Protein AF-A0AAN9GNU6-F1 (afdb_monomer_lite)

Structure (mmCIF, N/CA/C/O backbone):
data_AF-A0AAN9GNU6-F1
#
_entry.id   AF-A0AAN9GNU6-F1
#
loop_
_atom_site.group_PDB
_atom_site.id
_atom_site.type_symbol
_atom_site.label_atom_id
_atom_site.label_alt_id
_atom_site.label_comp_id
_atom_site.label_asym_id
_atom_site.label_entity_id
_atom_site.label_seq_id
_atom_site.pdbx_PDB_ins_code
_atom_site.Cartn_x
_atom_site.Cartn_y
_atom_site.Cartn_z
_atom_site.occupancy
_atom_site.B_iso_or_equiv
_atom_site.auth_seq_id
_atom_site.auth_comp_id
_atom_site.auth_asym_id
_atom_site.auth_atom_id
_atom_site.pdbx_PDB_model_num
ATOM 1 N N . MET A 1 1 ? -32.312 -52.749 -6.916 1.00 40.59 1 MET A N 1
ATOM 2 C CA . MET A 1 1 ? -31.556 -51.631 -6.299 1.00 40.59 1 MET A CA 1
ATOM 3 C C . MET A 1 1 ? -32.508 -50.551 -5.763 1.00 40.59 1 MET A C 1
ATOM 5 O O . MET A 1 1 ? -32.433 -49.398 -6.153 1.00 40.59 1 MET A O 1
ATOM 9 N N . ARG A 1 2 ? -33.440 -50.926 -4.872 1.00 40.41 2 ARG A N 1
ATOM 10 C CA . ARG A 1 2 ? -34.472 -50.039 -4.286 1.00 40.41 2 ARG A CA 1
ATOM 11 C C . ARG A 1 2 ? -34.361 -49.950 -2.754 1.00 40.41 2 ARG A C 1
ATOM 13 O O . ARG A 1 2 ? -35.354 -49.786 -2.066 1.00 40.41 2 ARG A O 1
ATOM 20 N N . ALA A 1 3 ? -33.143 -50.070 -2.224 1.00 37.81 3 ALA A N 1
ATOM 21 C CA . ALA A 1 3 ? -32.869 -49.989 -0.784 1.00 37.81 3 ALA A CA 1
ATOM 22 C C . ALA A 1 3 ? -32.076 -48.729 -0.379 1.00 37.81 3 ALA A C 1
ATOM 24 O O . ALA A 1 3 ? -31.857 -48.500 0.802 1.00 37.81 3 ALA A O 1
ATOM 25 N N . GLN A 1 4 ? -31.670 -47.882 -1.334 1.00 38.78 4 GLN A N 1
ATOM 26 C CA . GLN A 1 4 ? -30.877 -46.677 -1.045 1.00 38.78 4 GLN A CA 1
ATOM 27 C C . GLN A 1 4 ? -31.707 -45.391 -0.890 1.00 38.78 4 GLN A C 1
ATOM 29 O O . GLN A 1 4 ? -31.186 -44.402 -0.388 1.00 38.78 4 GLN A O 1
ATOM 34 N N . LEU A 1 5 ? -32.999 -45.393 -1.244 1.00 38.09 5 LEU A N 1
ATOM 35 C CA . LEU A 1 5 ? -33.843 -44.195 -1.112 1.00 38.09 5 LEU A CA 1
ATOM 36 C C . LEU A 1 5 ? -34.423 -43.972 0.295 1.00 38.09 5 LEU A C 1
ATOM 38 O O . LEU A 1 5 ? -34.778 -42.845 0.613 1.00 38.09 5 LEU A O 1
ATOM 42 N N . LEU A 1 6 ? -34.472 -44.991 1.161 1.00 39.34 6 LEU A N 1
ATOM 43 C CA . LEU A 1 6 ? -35.022 -44.844 2.521 1.00 39.34 6 LEU A CA 1
ATOM 44 C C . LEU A 1 6 ? -34.012 -44.279 3.536 1.00 39.34 6 LEU A C 1
ATOM 46 O O . LEU A 1 6 ? -34.412 -43.729 4.558 1.00 39.34 6 LEU A O 1
ATOM 50 N N . VAL A 1 7 ? -32.707 -44.346 3.246 1.00 44.28 7 VAL A N 1
ATOM 51 C CA . VAL A 1 7 ? -31.658 -43.826 4.145 1.00 44.28 7 VAL A CA 1
ATOM 52 C C . VAL A 1 7 ? -31.460 -42.312 3.967 1.00 44.28 7 VAL A C 1
ATOM 54 O O . VAL A 1 7 ? -31.123 -41.613 4.921 1.00 44.28 7 VAL A O 1
ATOM 57 N N . ALA A 1 8 ? -31.762 -41.769 2.782 1.00 41.41 8 ALA A N 1
ATOM 58 C CA . ALA A 1 8 ? -31.688 -40.329 2.524 1.00 41.41 8 ALA A CA 1
ATOM 59 C C . ALA A 1 8 ? -32.787 -39.534 3.261 1.00 41.41 8 ALA A C 1
ATOM 61 O O . ALA A 1 8 ? -32.556 -38.400 3.677 1.00 41.41 8 ALA A O 1
ATOM 62 N N . SER A 1 9 ? -33.957 -40.143 3.489 1.00 45.19 9 SER A N 1
ATOM 63 C CA . SER A 1 9 ? -35.077 -39.512 4.202 1.00 45.19 9 SER A CA 1
ATOM 64 C C . SER A 1 9 ? -34.861 -39.428 5.718 1.00 45.19 9 SER A C 1
ATOM 66 O O . SER A 1 9 ? -35.337 -38.481 6.336 1.00 45.19 9 SER A O 1
ATOM 68 N N . LEU A 1 10 ? -34.098 -40.354 6.319 1.00 42.50 10 LEU A N 1
ATOM 69 C CA . LEU A 1 10 ? -33.731 -40.264 7.741 1.00 42.50 10 LEU A CA 1
ATOM 70 C C . LEU A 1 10 ? -32.568 -39.293 7.999 1.00 42.50 10 LEU A C 1
ATOM 72 O O . LEU A 1 10 ? -32.540 -38.645 9.043 1.00 42.50 10 LEU A O 1
ATOM 76 N N . LEU A 1 11 ? -31.638 -39.136 7.051 1.00 41.12 11 LEU A N 1
ATOM 77 C CA . LEU A 1 11 ? -30.521 -38.192 7.187 1.00 41.12 11 LEU A CA 1
ATOM 78 C C . LEU A 1 11 ? -30.960 -36.723 7.068 1.00 41.12 11 LEU A C 1
ATOM 80 O O . LEU A 1 11 ? -30.392 -35.872 7.749 1.00 41.12 11 LEU A O 1
ATOM 84 N N . LEU A 1 12 ? -32.025 -36.433 6.310 1.00 40.22 12 LEU A N 1
ATOM 85 C CA . LEU A 1 12 ? -32.646 -35.101 6.273 1.00 40.22 12 LEU A CA 1
ATOM 86 C C . LEU A 1 12 ? -33.330 -34.716 7.601 1.00 40.22 12 LEU A C 1
ATOM 88 O O . LEU A 1 12 ? -33.389 -33.530 7.933 1.00 40.22 12 LEU A O 1
ATOM 92 N N . CYS A 1 13 ? -33.767 -35.693 8.406 1.00 37.50 13 CYS A N 1
ATOM 93 C CA . CYS A 1 13 ? -34.344 -35.447 9.733 1.00 37.50 13 CYS A CA 1
ATOM 94 C C . CYS A 1 13 ? -33.299 -35.198 10.835 1.00 37.50 13 CYS A C 1
ATOM 96 O O . CYS A 1 13 ? -33.629 -34.562 11.834 1.00 37.50 13 CYS A O 1
ATOM 98 N N . VAL A 1 14 ? -32.039 -35.619 10.669 1.00 39.41 14 VAL A N 1
ATOM 99 C CA . VAL A 1 14 ? -30.978 -35.353 11.667 1.00 39.41 14 VAL A CA 1
ATOM 100 C C . VAL A 1 14 ? -30.330 -33.978 11.455 1.00 39.41 14 VAL A C 1
ATOM 102 O O . VAL A 1 14 ? -29.926 -33.324 12.418 1.00 39.41 14 VAL A O 1
ATOM 105 N N . SER A 1 15 ? -30.338 -33.451 10.227 1.00 41.88 15 SER A N 1
ATOM 106 C CA . SER A 1 15 ? -29.955 -32.057 9.943 1.00 41.88 15 SER A CA 1
ATOM 107 C C . SER A 1 15 ? -30.899 -31.008 10.554 1.00 41.88 15 SER A C 1
ATOM 109 O O . SER A 1 15 ? -30.507 -29.852 10.697 1.00 41.88 15 SER A O 1
ATOM 111 N N . LEU A 1 16 ? -32.101 -31.404 10.989 1.00 36.75 16 LEU A N 1
ATOM 112 C CA . LEU A 1 16 ? -33.025 -30.559 11.759 1.00 36.75 16 LEU A CA 1
ATOM 113 C C . LEU A 1 16 ? -32.695 -30.493 13.265 1.00 36.75 16 LEU A C 1
ATOM 115 O O . LEU A 1 16 ? -33.285 -29.675 13.967 1.00 36.75 16 LEU A O 1
ATOM 119 N N . LEU A 1 17 ? -31.738 -31.291 13.763 1.00 41.09 17 LEU A N 1
ATOM 120 C CA . LEU A 1 17 ? -31.410 -31.376 15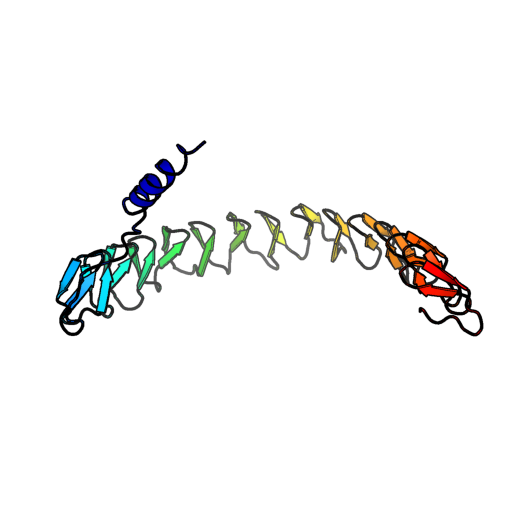.196 1.00 41.09 17 LEU A CA 1
ATOM 121 C C . LEU A 1 17 ? -30.003 -30.893 15.583 1.00 41.09 17 LEU A C 1
ATOM 123 O O . LEU A 1 17 ? -29.741 -30.744 16.772 1.00 41.09 17 LEU A O 1
ATOM 127 N N . LEU A 1 18 ? -29.108 -30.582 14.637 1.00 39.16 18 LEU A N 1
ATOM 128 C CA . LEU A 1 18 ? -27.753 -30.087 14.965 1.00 39.16 18 LEU A CA 1
ATOM 129 C C . LEU A 1 18 ? -27.314 -28.842 14.173 1.00 39.16 18 LEU A C 1
ATOM 131 O O . LEU A 1 18 ? -26.150 -28.455 14.216 1.00 39.16 18 LEU A O 1
ATOM 135 N N . GLY A 1 19 ? -28.248 -28.183 13.483 1.00 35.94 19 GLY A N 1
ATOM 136 C CA . GLY A 1 19 ? -27.978 -27.029 12.619 1.00 35.94 19 GLY A CA 1
ATOM 137 C C . GLY A 1 19 ? -28.609 -25.705 13.053 1.00 35.94 19 GLY A C 1
ATOM 138 O O . GLY A 1 19 ? -28.649 -24.780 12.248 1.00 35.94 19 GLY A O 1
ATOM 139 N N . GLN A 1 20 ? -29.118 -25.576 14.283 1.00 38.62 20 GLN A N 1
ATOM 140 C CA . GLN A 1 20 ? -29.556 -24.270 14.779 1.00 38.62 20 GLN A CA 1
ATOM 141 C C . GLN A 1 20 ? -28.356 -23.533 15.365 1.00 38.62 20 GLN A C 1
ATOM 143 O O . GLN A 1 20 ? -27.975 -23.732 16.516 1.00 38.62 20 GLN A O 1
ATOM 148 N N . THR A 1 21 ? -27.769 -22.640 14.572 1.00 38.94 21 THR A N 1
ATOM 149 C CA . THR A 1 21 ? -27.082 -21.476 15.127 1.00 38.94 21 THR A CA 1
ATOM 150 C C . THR A 1 21 ? -28.042 -20.837 16.131 1.00 38.94 21 THR A C 1
ATOM 152 O O . THR A 1 21 ? -29.079 -20.312 15.731 1.00 38.94 21 THR A O 1
ATOM 155 N N . SER A 1 22 ? -27.746 -20.934 17.427 1.00 42.47 22 SER A N 1
ATOM 156 C CA . SER A 1 22 ? -28.559 -20.446 18.549 1.00 42.47 22 SER A CA 1
ATOM 157 C C . SER A 1 22 ? -28.557 -18.911 18.638 1.00 42.47 22 SER A C 1
ATOM 159 O O . SER A 1 22 ? -28.276 -18.301 19.669 1.00 42.47 22 SER A O 1
ATOM 161 N N . GLY A 1 23 ? -28.874 -18.260 17.520 1.00 49.28 23 GLY A N 1
ATOM 162 C CA . GLY A 1 23 ? -29.152 -16.840 17.419 1.00 49.28 23 GLY A CA 1
ATOM 163 C C . GLY A 1 23 ? -30.571 -16.558 17.897 1.00 49.28 23 GLY A C 1
ATOM 164 O O . GLY A 1 23 ? -31.513 -16.686 17.130 1.00 49.28 23 GLY A O 1
ATOM 165 N N . GLN A 1 24 ? -30.677 -16.191 19.178 1.00 63.62 24 GLN A N 1
ATOM 166 C CA . GLN A 1 24 ? -31.780 -15.480 19.843 1.00 63.62 24 GLN A CA 1
ATOM 167 C C . GLN A 1 24 ? -33.214 -15.842 19.429 1.00 63.62 24 GLN A C 1
ATOM 169 O O . GLN A 1 24 ? -33.725 -15.279 18.467 1.00 63.62 24 GLN A O 1
ATOM 174 N N . GLN A 1 25 ? -33.950 -16.577 20.268 1.00 67.69 25 GLN A N 1
ATOM 175 C CA . GLN A 1 25 ? -35.413 -16.477 20.235 1.00 67.69 25 GLN A CA 1
ATOM 176 C C . GLN A 1 25 ? -35.996 -16.402 21.645 1.00 67.69 25 GLN A C 1
ATOM 178 O O . GLN A 1 25 ? -36.383 -17.397 22.246 1.00 67.69 25 GLN A O 1
ATOM 183 N N . CYS A 1 26 ? -36.102 -15.180 22.169 1.00 79.25 26 CYS A N 1
ATOM 184 C CA . CYS A 1 26 ? -37.303 -14.879 22.941 1.00 79.25 26 CYS A CA 1
ATOM 185 C C . CYS A 1 26 ? -38.439 -14.834 21.910 1.00 79.25 26 CYS A C 1
ATOM 187 O O . CYS A 1 26 ? -38.238 -14.228 20.859 1.00 79.25 26 CYS A O 1
ATOM 189 N N . GLY A 1 27 ? -39.564 -15.509 22.165 1.00 86.50 27 GLY A N 1
ATOM 190 C CA . GLY A 1 27 ? -40.714 -15.547 21.251 1.00 86.50 27 GLY A CA 1
ATOM 191 C C . GLY A 1 27 ? -41.363 -14.172 21.031 1.00 86.50 27 GLY A C 1
ATOM 192 O O . GLY A 1 27 ? -40.705 -13.139 21.085 1.00 86.50 27 GLY A O 1
ATOM 193 N N . ALA A 1 28 ? -42.674 -14.112 20.804 1.00 90.81 28 ALA A N 1
ATOM 194 C CA . ALA A 1 28 ? -43.357 -12.820 20.724 1.00 90.81 28 ALA A CA 1
ATOM 195 C C . ALA A 1 28 ? -43.254 -12.060 22.065 1.00 90.81 28 ALA A C 1
ATOM 197 O O . ALA A 1 28 ? -43.585 -12.604 23.118 1.00 90.81 28 ALA A O 1
ATOM 198 N N . TYR A 1 29 ? -42.793 -10.805 22.035 1.00 92.50 29 TYR A N 1
ATOM 199 C CA . TYR A 1 29 ? -42.705 -9.940 23.215 1.00 92.50 29 TYR A CA 1
ATOM 200 C C . TYR A 1 29 ? -42.981 -8.474 22.867 1.00 92.50 29 TYR A C 1
ATOM 202 O O . TYR A 1 29 ? -42.871 -8.050 21.716 1.00 92.50 29 TYR A O 1
ATOM 210 N N . ASN A 1 30 ? -43.330 -7.673 23.873 1.00 92.12 30 ASN A N 1
ATOM 211 C CA . ASN A 1 30 ? -43.645 -6.262 23.683 1.00 92.12 30 ASN A CA 1
ATOM 212 C C . ASN A 1 30 ? -42.356 -5.430 23.602 1.00 92.12 30 ASN A C 1
ATOM 214 O O . ASN A 1 30 ? -41.751 -5.106 24.619 1.00 92.12 30 ASN A O 1
ATOM 218 N N . THR A 1 31 ? -41.948 -5.015 22.402 1.00 90.12 31 THR A N 1
ATOM 219 C CA . THR A 1 31 ? -40.711 -4.239 22.180 1.00 90.12 31 THR A CA 1
ATOM 220 C C . THR A 1 31 ? -40.714 -2.843 22.815 1.00 90.12 31 THR A C 1
ATOM 222 O O . THR A 1 31 ? -39.660 -2.200 22.879 1.00 90.12 31 THR A O 1
ATOM 225 N N . ARG A 1 32 ? -41.863 -2.349 23.303 1.00 89.94 32 ARG A N 1
ATOM 226 C CA . ARG A 1 32 ? -41.971 -1.085 24.049 1.00 89.94 32 ARG A CA 1
ATOM 227 C C . ARG A 1 32 ? -41.569 -1.246 25.513 1.00 89.94 32 ARG A C 1
ATOM 229 O O . ARG A 1 32 ? -40.983 -0.320 26.063 1.00 89.94 32 ARG A O 1
ATOM 236 N N . SER A 1 33 ? -41.845 -2.397 26.125 1.00 93.25 33 SER A N 1
ATOM 237 C CA . SER A 1 33 ? -41.587 -2.659 27.550 1.00 93.25 33 SER A CA 1
ATOM 238 C C . SER A 1 33 ? -40.567 -3.766 27.812 1.00 93.25 33 SER A C 1
ATOM 240 O O . SER A 1 33 ? -40.123 -3.912 28.947 1.00 93.25 33 SER A O 1
ATOM 242 N N . GLN A 1 34 ? -40.162 -4.523 26.792 1.00 94.56 34 GLN A N 1
ATOM 243 C CA . GLN A 1 34 ? -39.282 -5.685 26.908 1.00 94.56 34 GLN A CA 1
ATOM 244 C C . GLN A 1 34 ? -38.184 -5.684 25.833 1.00 94.56 34 GLN A C 1
ATOM 246 O O . GLN A 1 34 ? -38.324 -5.098 24.756 1.00 94.56 34 GLN A O 1
ATOM 251 N N . ILE A 1 35 ? -37.069 -6.341 26.144 1.00 94.06 35 ILE A N 1
ATOM 252 C CA . ILE A 1 35 ? -35.917 -6.528 25.258 1.00 94.06 35 ILE A CA 1
ATOM 253 C C . ILE A 1 35 ? -35.388 -7.957 25.413 1.00 94.06 35 ILE A C 1
ATOM 255 O O . ILE A 1 35 ? -35.287 -8.468 26.525 1.00 94.06 35 ILE A O 1
ATOM 259 N N . CYS A 1 36 ? -35.066 -8.620 24.303 1.00 93.69 36 CYS A N 1
ATOM 260 C CA . CYS A 1 36 ? -34.501 -9.965 24.319 1.00 93.69 36 CYS A CA 1
ATOM 261 C C . CYS A 1 36 ? -32.975 -9.924 24.227 1.00 93.69 36 CYS A C 1
ATOM 263 O O . CYS A 1 36 ? -32.427 -9.463 23.227 1.00 93.69 36 CYS A O 1
ATOM 265 N N . CYS A 1 37 ? -32.285 -10.476 25.223 1.00 93.62 37 CYS A N 1
ATOM 266 C CA . CYS A 1 37 ? -30.827 -10.549 25.259 1.00 93.62 37 CYS A CA 1
ATOM 267 C C . CYS A 1 37 ? -30.388 -12.013 25.357 1.00 93.62 37 CYS A C 1
ATOM 269 O O . CYS A 1 37 ? -30.671 -12.670 26.356 1.00 93.62 37 CYS A O 1
ATOM 271 N N . ALA A 1 38 ? -29.727 -12.535 24.316 1.00 91.62 38 ALA A N 1
ATOM 272 C CA . ALA A 1 38 ? -29.241 -13.923 24.248 1.00 91.62 38 ALA A CA 1
ATOM 273 C C . ALA A 1 38 ? -30.270 -14.977 24.732 1.00 91.62 38 ALA A C 1
ATOM 275 O O . ALA A 1 38 ? -29.960 -15.825 25.563 1.00 91.62 38 ALA A O 1
ATOM 276 N N . GLY A 1 39 ? -31.516 -14.883 24.247 1.00 90.56 39 GLY A N 1
ATOM 277 C CA . GLY A 1 39 ? -32.600 -15.819 24.586 1.00 90.56 39 GLY A CA 1
ATOM 278 C C . GLY A 1 39 ? -33.293 -15.564 25.930 1.00 90.56 39 GLY A C 1
ATOM 279 O O . GLY A 1 39 ? -34.223 -16.284 26.277 1.00 90.56 39 GLY A O 1
ATOM 280 N N . ARG A 1 40 ? -32.893 -14.529 26.678 1.00 92.38 40 ARG A N 1
ATOM 281 C CA . ARG A 1 40 ? -33.542 -14.126 27.929 1.00 92.38 40 ARG A CA 1
ATOM 282 C C . ARG A 1 40 ? -34.311 -12.823 27.749 1.00 92.38 40 ARG A C 1
ATOM 284 O O . ARG A 1 40 ? -33.734 -11.802 27.368 1.00 92.38 40 ARG A O 1
ATOM 291 N N . LEU A 1 41 ? -35.606 -12.858 28.050 1.00 93.75 41 LEU A N 1
ATOM 292 C CA . LEU A 1 41 ? -36.456 -11.673 28.029 1.00 93.75 41 LEU A CA 1
ATOM 293 C C . LEU A 1 41 ? -36.177 -10.811 29.268 1.00 93.75 41 LEU A C 1
ATOM 295 O O . LEU A 1 41 ? -36.197 -11.309 30.392 1.00 93.75 41 LEU A O 1
ATOM 299 N N . GLN A 1 42 ? -35.901 -9.528 29.054 1.00 93.44 42 GLN A N 1
ATOM 300 C CA . GLN A 1 42 ? -35.617 -8.533 30.088 1.00 93.44 42 GLN A CA 1
ATOM 301 C C . GLN A 1 42 ? -36.654 -7.409 30.035 1.00 93.44 42 GLN A C 1
ATOM 303 O O . GLN A 1 42 ? -37.204 -7.107 28.972 1.00 93.44 42 GLN A O 1
ATOM 308 N N . SER A 1 43 ? -36.892 -6.756 31.174 1.00 91.69 43 SER A N 1
ATOM 309 C CA . SER A 1 43 ? -37.639 -5.496 31.199 1.00 91.69 43 SER A CA 1
ATOM 310 C C . SER A 1 43 ? -36.814 -4.420 30.496 1.00 91.69 43 SER A C 1
ATOM 312 O O . SER A 1 43 ? -35.656 -4.203 30.841 1.00 91.69 43 SER A O 1
ATOM 314 N N . LYS A 1 44 ? -37.394 -3.763 29.489 1.00 89.94 44 LYS A N 1
ATOM 315 C CA . LYS A 1 44 ? -36.700 -2.751 28.691 1.00 89.94 44 LYS A CA 1
ATOM 316 C C . LYS A 1 44 ? -36.436 -1.505 29.512 1.00 89.94 44 LYS A C 1
ATOM 318 O O . LYS A 1 44 ? -35.326 -1.004 29.478 1.00 89.94 44 LYS A O 1
ATOM 323 N N . GLY A 1 45 ? -37.434 -0.988 30.233 1.00 90.00 45 GLY A N 1
ATOM 324 C CA . GLY A 1 45 ? -37.330 0.302 30.920 1.00 90.00 45 GLY A CA 1
ATOM 325 C C . GLY A 1 45 ? -36.685 1.360 30.016 1.00 90.00 45 GLY A C 1
ATOM 326 O O . GLY A 1 45 ? -37.254 1.766 29.007 1.00 90.00 45 GLY A O 1
ATOM 327 N N . SER A 1 46 ? -35.462 1.755 30.356 1.00 91.62 46 SER A N 1
ATOM 328 C CA . SER A 1 46 ? -34.639 2.670 29.563 1.00 91.62 46 SER A CA 1
ATOM 329 C C . SER A 1 46 ? -33.443 2.044 28.845 1.00 91.62 46 SER A C 1
ATOM 331 O O . SER A 1 46 ? -32.633 2.756 28.245 1.00 91.62 46 SER A O 1
ATOM 333 N N . ASP A 1 47 ? -33.276 0.741 29.006 1.00 94.75 47 ASP A N 1
ATOM 334 C CA . ASP A 1 47 ? -32.255 -0.036 28.340 1.00 94.75 47 ASP A CA 1
ATOM 335 C C . ASP A 1 47 ? -32.556 -0.128 26.848 1.00 94.75 47 ASP A C 1
ATOM 337 O O . ASP A 1 47 ? -33.701 -0.167 26.389 1.00 94.75 47 ASP A O 1
ATOM 341 N N . ASN A 1 48 ? -31.484 -0.137 26.072 1.00 92.81 48 ASN A N 1
ATOM 342 C CA . ASN A 1 48 ? -31.543 -0.059 24.620 1.00 92.81 48 ASN A CA 1
ATOM 343 C C . ASN A 1 48 ? -30.474 -0.924 23.937 1.00 92.81 48 ASN A C 1
ATOM 345 O O . ASN A 1 48 ? -30.356 -0.882 22.717 1.00 92.81 48 ASN A O 1
ATOM 349 N N . ALA A 1 49 ? -29.710 -1.708 24.701 1.00 94.31 49 ALA A N 1
ATOM 350 C CA . ALA A 1 49 ? -28.739 -2.664 24.188 1.00 94.31 49 ALA A CA 1
ATOM 351 C C . ALA A 1 49 ? -28.621 -3.889 25.104 1.00 94.31 49 ALA A C 1
ATOM 353 O O . ALA A 1 49 ? -29.094 -3.885 26.240 1.00 94.31 49 ALA A O 1
ATOM 354 N N . CYS A 1 50 ? -27.957 -4.929 24.600 1.00 94.75 50 CYS A N 1
ATOM 355 C CA . CYS A 1 50 ? -27.701 -6.176 25.311 1.00 94.75 50 CYS A CA 1
ATOM 356 C C . CYS A 1 50 ? -26.200 -6.446 25.436 1.00 94.75 50 CYS A C 1
ATOM 358 O O . CYS A 1 50 ? -25.426 -6.168 24.522 1.00 94.75 50 CYS A O 1
ATOM 360 N N . CYS A 1 51 ? -25.800 -7.039 26.556 1.00 95.00 51 CYS A N 1
ATOM 361 C CA . CYS A 1 51 ? -24.471 -7.584 26.787 1.00 95.00 51 CYS A CA 1
ATOM 362 C C . CYS A 1 51 ? -24.615 -9.013 27.314 1.00 95.00 51 CYS A C 1
ATOM 364 O O . CYS A 1 51 ? -24.951 -9.225 28.481 1.00 95.00 51 CYS A O 1
ATOM 366 N N . GLY A 1 52 ? -24.452 -9.999 26.429 1.00 92.56 52 GLY A N 1
ATOM 367 C CA . GLY A 1 52 ? -24.855 -11.374 26.730 1.00 92.56 52 GLY A CA 1
ATOM 368 C C . GLY A 1 52 ? -26.357 -11.442 27.024 1.00 92.56 52 GLY A C 1
ATOM 369 O O . GLY A 1 52 ? -27.166 -10.987 26.217 1.00 92.56 52 GLY A O 1
ATOM 370 N N . THR A 1 53 ? -26.731 -11.969 28.191 1.00 92.88 53 THR A N 1
ATOM 371 C CA . THR A 1 53 ? -28.135 -12.116 28.620 1.00 92.88 53 THR A CA 1
ATOM 372 C C . THR A 1 53 ? -28.707 -10.893 29.344 1.00 92.88 53 THR A C 1
ATOM 374 O O . THR A 1 53 ? -29.851 -10.940 29.797 1.00 92.88 53 THR A O 1
ATOM 377 N N . GLN A 1 54 ? -27.918 -9.831 29.536 1.00 93.25 54 GLN A N 1
ATOM 378 C CA . GLN A 1 54 ? -28.307 -8.652 30.318 1.00 93.25 54 GLN A CA 1
ATOM 379 C C . GLN A 1 54 ? -28.606 -7.463 29.406 1.00 93.25 54 GLN A C 1
ATOM 381 O O . GLN A 1 54 ? -27.814 -7.162 28.510 1.00 93.25 54 GLN A O 1
ATOM 386 N N . SER A 1 55 ? -29.717 -6.770 29.652 1.00 95.12 55 SER A N 1
ATOM 387 C CA . SER A 1 55 ? -29.998 -5.475 29.033 1.00 95.12 55 SER A CA 1
ATOM 388 C C . SER A 1 55 ? -29.221 -4.362 29.738 1.00 95.12 55 SER A C 1
ATOM 390 O O . SER A 1 55 ? -28.834 -4.492 30.902 1.00 95.12 55 SER A O 1
ATOM 392 N N . TYR A 1 56 ? -28.924 -3.285 29.013 1.00 94.44 56 TYR A N 1
ATOM 393 C CA . TYR A 1 56 ? -28.331 -2.086 29.589 1.00 94.44 56 TYR A CA 1
ATOM 394 C C . TYR A 1 56 ? -28.637 -0.832 28.765 1.00 94.44 56 TYR A C 1
ATOM 396 O O . TYR A 1 56 ? -28.917 -0.880 27.564 1.00 94.44 56 TYR A O 1
ATOM 404 N N . ARG A 1 57 ? -28.519 0.322 29.421 1.00 94.75 57 ARG A N 1
ATOM 405 C CA . ARG A 1 57 ? -28.606 1.651 28.815 1.00 94.75 57 ARG A CA 1
ATOM 406 C C . ARG A 1 57 ? -27.239 2.106 28.286 1.00 94.75 57 ARG A C 1
ATOM 408 O O . ARG A 1 57 ? -26.295 2.321 29.050 1.00 94.75 57 ARG A O 1
ATOM 415 N N . THR A 1 58 ? -27.131 2.326 26.978 1.00 92.06 58 THR A N 1
ATOM 416 C CA . THR A 1 58 ? -25.879 2.715 26.294 1.00 92.06 58 THR A CA 1
ATOM 417 C C . THR A 1 58 ? -25.362 4.108 26.647 1.00 92.06 58 THR A C 1
ATOM 419 O O . THR A 1 58 ? -24.223 4.436 26.304 1.00 92.06 58 THR A O 1
ATOM 422 N N . SER A 1 59 ? -26.151 4.946 27.325 1.00 91.62 59 SER A N 1
ATOM 423 C CA . SER A 1 59 ? -25.675 6.239 27.829 1.00 91.62 59 SER A CA 1
ATOM 424 C C . SER A 1 59 ? -24.849 6.123 29.114 1.00 91.62 59 SER A C 1
ATOM 426 O O . SER A 1 59 ? -24.050 7.015 29.368 1.00 91.62 59 SER A O 1
ATOM 428 N N . SER A 1 60 ? -24.963 5.028 29.879 1.00 91.94 60 SER A N 1
ATOM 429 C CA . SER A 1 60 ? -24.248 4.841 31.155 1.00 91.94 60 SER A CA 1
ATOM 430 C C . SER A 1 60 ? -23.328 3.621 31.198 1.00 91.94 60 SER A C 1
ATOM 432 O O . SER A 1 60 ? -22.467 3.533 32.077 1.00 91.94 60 SER A O 1
ATOM 434 N N . ARG A 1 61 ? -23.472 2.672 30.266 1.00 94.44 61 ARG A N 1
ATOM 435 C CA . ARG A 1 61 ? -22.649 1.454 30.205 1.00 94.44 61 ARG A CA 1
ATOM 436 C C . ARG A 1 61 ? -22.195 1.120 28.785 1.00 94.44 61 ARG A C 1
ATOM 438 O O . ARG A 1 61 ? -22.726 1.635 27.804 1.00 94.44 61 ARG A O 1
ATOM 445 N N . ILE A 1 62 ? -21.191 0.255 28.696 1.00 94.81 62 ILE A N 1
ATOM 446 C CA . ILE A 1 62 ? -20.652 -0.325 27.461 1.00 94.81 62 ILE A CA 1
ATOM 447 C C . ILE A 1 62 ? -20.435 -1.829 27.666 1.00 94.81 62 ILE A C 1
ATOM 449 O O . ILE A 1 62 ? -20.096 -2.259 28.766 1.00 94.81 62 ILE A O 1
ATOM 453 N N . CYS A 1 63 ? -20.637 -2.635 26.625 1.00 94.94 63 CYS A N 1
ATOM 454 C CA . CYS A 1 63 ? -20.346 -4.066 26.652 1.00 94.94 63 CYS A CA 1
ATOM 455 C C . CYS A 1 63 ? -18.985 -4.344 26.008 1.00 94.94 63 CYS A C 1
ATOM 457 O O . CYS A 1 63 ? -18.806 -4.093 24.818 1.00 94.94 63 CYS A O 1
ATOM 459 N N . CYS A 1 64 ? -18.040 -4.888 26.772 1.00 94.75 64 CYS A N 1
ATOM 460 C CA . CYS A 1 64 ? -16.720 -5.274 26.279 1.00 94.75 64 CYS A CA 1
ATOM 461 C C . CYS A 1 64 ? -16.592 -6.796 26.323 1.00 94.75 64 CYS A C 1
ATOM 463 O O . CYS A 1 64 ? -16.565 -7.371 27.410 1.00 94.75 64 CYS A O 1
ATOM 465 N N . ALA A 1 65 ? -16.560 -7.446 25.154 1.00 93.31 65 ALA A N 1
ATOM 466 C CA . ALA A 1 65 ? -16.460 -8.905 25.011 1.00 93.31 65 ALA A CA 1
ATOM 467 C C . ALA A 1 65 ? -17.383 -9.681 25.981 1.00 93.31 65 ALA A C 1
ATOM 469 O O . ALA A 1 65 ? -16.944 -10.561 26.716 1.00 93.31 65 ALA A O 1
ATOM 470 N N . GLY A 1 66 ? -18.664 -9.294 26.028 1.00 92.19 66 GLY A N 1
ATOM 471 C CA . GLY A 1 66 ? -19.680 -9.929 26.877 1.00 92.19 66 GLY A CA 1
ATOM 472 C C . GLY A 1 66 ? -19.713 -9.463 28.338 1.00 92.19 66 GLY A C 1
ATOM 473 O O . GLY A 1 66 ? -20.558 -9.934 29.095 1.00 92.19 66 GLY A O 1
ATOM 474 N N . ARG A 1 67 ? -18.851 -8.521 28.750 1.00 93.69 67 ARG A N 1
ATOM 475 C CA . ARG A 1 67 ? -18.823 -7.971 30.115 1.00 93.69 67 ARG A CA 1
ATOM 476 C C . ARG A 1 67 ? -19.276 -6.513 30.147 1.00 93.69 67 ARG A C 1
ATOM 478 O O . ARG A 1 67 ? -18.676 -5.658 29.496 1.00 93.69 67 ARG A O 1
ATOM 485 N N . LEU A 1 68 ? -20.289 -6.203 30.957 1.00 94.50 68 LEU A N 1
ATOM 486 C CA . LEU A 1 68 ? -20.750 -4.826 31.163 1.00 94.50 68 LEU A CA 1
ATOM 487 C C . LEU A 1 68 ? -19.727 -4.001 31.941 1.00 94.50 68 LEU A C 1
ATOM 489 O O . LEU A 1 68 ? -19.264 -4.414 33.002 1.00 94.50 68 LEU A O 1
ATOM 493 N N . GLN A 1 69 ? -19.417 -2.817 31.426 1.00 94.12 69 GLN A N 1
ATOM 494 C CA . GLN A 1 69 ? -18.541 -1.827 32.043 1.00 94.12 69 GLN A CA 1
ATOM 495 C C . GLN A 1 69 ? -19.247 -0.470 32.153 1.00 94.12 69 GLN A C 1
ATOM 497 O O . GLN A 1 69 ? -20.199 -0.186 31.422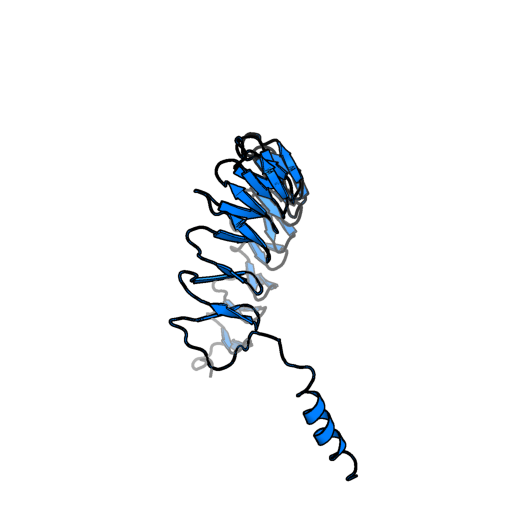 1.00 94.12 69 GLN A O 1
ATOM 502 N N . ILE A 1 70 ? -18.773 0.380 33.063 1.00 90.75 70 ILE A N 1
ATOM 503 C CA . ILE A 1 70 ? -19.297 1.739 33.249 1.00 90.75 70 ILE A CA 1
ATOM 504 C C . ILE A 1 70 ? -18.787 2.639 32.118 1.00 90.75 70 ILE A C 1
ATOM 506 O O . ILE A 1 70 ? -17.595 2.661 31.813 1.00 90.75 70 ILE A O 1
ATOM 510 N N . LYS A 1 71 ? -19.691 3.411 31.513 1.00 86.44 71 LYS A N 1
ATOM 511 C CA . LYS A 1 71 ? -19.373 4.414 30.497 1.00 86.44 71 LYS A CA 1
ATOM 512 C C . LYS A 1 71 ? -19.117 5.758 31.183 1.00 86.44 71 LYS A C 1
ATOM 514 O O . LYS A 1 71 ? -20.039 6.425 31.625 1.00 86.44 71 LYS A O 1
ATOM 519 N N . GLY A 1 72 ? -17.853 6.142 31.291 1.00 81.00 72 GLY A N 1
ATOM 520 C CA . GLY A 1 72 ? -17.436 7.544 31.448 1.00 81.00 72 GLY A CA 1
ATOM 521 C C . GLY A 1 72 ? -17.308 8.275 30.097 1.00 81.00 72 GLY A C 1
ATOM 522 O O . GLY A 1 72 ? -17.747 7.759 29.070 1.00 81.00 72 GLY A O 1
ATOM 523 N N . SER A 1 73 ? -16.628 9.423 30.088 1.00 79.19 73 SER A N 1
ATOM 524 C CA . SER A 1 73 ? -16.502 10.332 28.933 1.00 79.19 73 SER A CA 1
ATOM 525 C C . SER A 1 73 ? -15.921 9.699 27.659 1.00 79.19 73 SER A C 1
ATOM 527 O O . SER A 1 73 ? -16.549 9.780 26.612 1.00 79.19 73 SER A O 1
ATOM 529 N N . ASP A 1 74 ? -14.789 8.996 27.758 1.00 74.62 74 ASP A N 1
ATOM 530 C CA . ASP A 1 74 ? -14.061 8.456 26.598 1.00 74.62 74 ASP A CA 1
ATOM 531 C C . ASP A 1 74 ? -13.817 6.943 26.720 1.00 74.62 74 ASP A C 1
ATOM 533 O O . ASP A 1 74 ? -12.686 6.529 26.955 1.00 74.62 74 ASP A O 1
ATOM 537 N N . ASN A 1 75 ? -14.838 6.084 26.622 1.00 85.12 75 ASN A N 1
ATOM 538 C CA . ASN A 1 75 ? -14.650 4.643 26.869 1.00 85.12 75 ASN A CA 1
ATOM 539 C C . ASN A 1 75 ? -14.621 3.798 25.600 1.00 85.12 75 ASN A C 1
ATOM 541 O O . ASN A 1 75 ? -15.604 3.725 24.869 1.00 85.12 75 ASN A O 1
ATOM 545 N N . ALA A 1 76 ? -13.502 3.105 25.402 1.00 93.06 76 ALA A N 1
ATOM 546 C CA . ALA A 1 76 ? -13.340 2.034 24.424 1.00 93.06 76 ALA A CA 1
ATOM 547 C C . ALA A 1 76 ? -13.073 0.703 25.139 1.00 93.06 76 ALA A C 1
ATOM 549 O O . ALA A 1 76 ? -12.783 0.682 26.336 1.00 93.06 76 ALA A O 1
ATOM 550 N N . CYS A 1 77 ? -13.161 -0.408 24.410 1.00 94.56 77 CYS A N 1
ATOM 551 C CA . CYS A 1 77 ? -12.907 -1.743 24.945 1.00 94.56 77 CYS A CA 1
ATOM 552 C C . CYS A 1 77 ? -11.525 -2.263 24.542 1.00 94.56 77 CYS A C 1
ATOM 554 O O . CYS A 1 77 ? -11.087 -2.093 23.406 1.00 94.56 77 CYS A O 1
ATOM 556 N N . CYS A 1 78 ? -10.868 -2.954 25.468 1.00 95.12 78 CYS A N 1
ATOM 557 C CA . CYS A 1 78 ? -9.689 -3.773 25.229 1.00 95.12 78 CYS A CA 1
ATOM 558 C C . CYS A 1 78 ? -9.943 -5.158 25.827 1.00 95.12 78 CYS A C 1
ATOM 560 O O . CYS A 1 78 ? -9.882 -5.342 27.045 1.00 95.12 78 CYS A O 1
ATOM 562 N N . GLY A 1 79 ? -10.334 -6.112 24.979 1.00 93.56 79 GLY A N 1
ATOM 563 C CA . GLY A 1 79 ? -10.889 -7.381 25.449 1.00 93.56 79 GLY A CA 1
ATOM 564 C C . GLY A 1 79 ? -12.163 -7.152 26.270 1.00 93.56 79 GLY A C 1
ATOM 565 O O . GLY A 1 79 ? -13.104 -6.517 25.797 1.00 93.56 79 GLY A O 1
ATOM 566 N N . THR A 1 80 ? -12.182 -7.644 27.510 1.00 92.94 80 THR A N 1
ATOM 567 C CA . THR A 1 80 ? -13.326 -7.530 28.437 1.00 92.94 80 THR A CA 1
ATOM 568 C C . THR A 1 80 ? -13.328 -6.253 29.282 1.00 92.94 80 THR A C 1
ATOM 570 O O . THR A 1 80 ? -14.260 -6.024 30.057 1.00 92.94 80 THR A O 1
ATOM 573 N N . GLN A 1 81 ? -12.294 -5.416 29.166 1.00 91.69 81 GLN A N 1
ATOM 574 C CA . GLN A 1 81 ? -12.125 -4.215 29.983 1.00 91.69 81 GLN A CA 1
ATOM 575 C C . GLN A 1 81 ? -12.421 -2.955 29.177 1.00 91.69 81 GLN A C 1
ATOM 577 O O . GLN A 1 81 ? -11.969 -2.819 28.040 1.00 91.69 81 GLN A O 1
ATOM 582 N N . SER A 1 82 ? -13.129 -2.002 29.782 1.00 93.81 82 SER A N 1
ATOM 583 C CA . SER A 1 82 ? -13.224 -0.649 29.240 1.00 93.81 82 SER A CA 1
ATOM 584 C C . SER A 1 82 ? -12.023 0.179 29.687 1.00 93.81 82 SER A C 1
ATOM 586 O O . SER A 1 82 ? -11.479 -0.026 30.773 1.00 93.81 82 SER A O 1
ATOM 588 N N . TYR A 1 83 ? -11.625 1.153 28.881 1.00 92.44 83 TYR A N 1
ATOM 589 C CA . TYR A 1 83 ? -10.559 2.082 29.229 1.00 92.44 83 TYR A CA 1
ATOM 590 C C . TYR A 1 83 ? -10.832 3.478 28.689 1.00 92.44 83 TYR A C 1
ATOM 592 O O . TYR A 1 83 ? -11.507 3.644 27.673 1.00 92.44 83 TYR A O 1
ATOM 600 N N . ARG A 1 84 ? -10.238 4.473 29.356 1.00 92.31 84 ARG A N 1
ATOM 601 C CA . ARG A 1 84 ? -10.273 5.868 28.920 1.00 92.31 84 ARG A CA 1
ATOM 602 C C . ARG A 1 84 ? -9.299 6.091 27.767 1.00 92.31 84 ARG A C 1
ATOM 604 O O . ARG A 1 84 ? -8.089 5.979 27.969 1.00 92.31 84 ARG A O 1
ATOM 611 N N . THR A 1 85 ? -9.794 6.424 26.577 1.00 90.50 85 THR A N 1
ATOM 612 C CA . THR A 1 85 ? -8.944 6.620 25.383 1.00 90.50 85 THR A CA 1
ATOM 613 C C . THR A 1 85 ? -8.061 7.868 25.469 1.00 90.50 85 THR A C 1
ATOM 615 O O . THR A 1 85 ? -7.102 8.005 24.705 1.00 90.50 85 THR A O 1
ATOM 618 N N . SER A 1 86 ? -8.336 8.765 26.420 1.00 90.31 86 SER A N 1
ATOM 619 C CA . SER A 1 86 ? -7.487 9.908 26.762 1.00 90.31 86 SER A CA 1
ATOM 620 C C . SER A 1 86 ? -6.210 9.513 27.514 1.00 90.31 86 SER A C 1
ATOM 622 O O . SER A 1 86 ? -5.199 10.188 27.352 1.00 90.31 86 SER A O 1
ATOM 624 N N . SER A 1 87 ? -6.200 8.405 28.267 1.00 91.06 87 SER A N 1
ATOM 625 C CA . SER A 1 87 ? -5.048 7.993 29.093 1.00 91.06 87 SER A CA 1
ATOM 626 C C . SER A 1 87 ? -4.453 6.630 28.742 1.00 91.06 87 SER A C 1
ATOM 628 O O . SER A 1 87 ? -3.323 6.335 29.140 1.00 91.06 87 SER A O 1
ATOM 630 N N . ARG A 1 88 ? -5.175 5.788 27.995 1.00 93.75 88 ARG A N 1
ATOM 631 C CA . ARG A 1 88 ? -4.725 4.449 27.594 1.00 93.75 88 ARG A CA 1
ATOM 632 C C . ARG A 1 88 ? -4.983 4.170 26.116 1.00 93.75 88 ARG A C 1
ATOM 634 O O . ARG A 1 88 ? -5.782 4.841 25.468 1.00 93.75 88 ARG A O 1
ATOM 641 N N . ILE A 1 89 ? -4.298 3.156 25.603 1.00 95.06 89 ILE A N 1
ATOM 642 C CA . ILE A 1 89 ? -4.462 2.593 24.258 1.00 95.06 89 ILE A CA 1
ATOM 643 C C . ILE A 1 89 ? -4.491 1.063 24.359 1.00 95.06 89 ILE A C 1
ATOM 645 O O . ILE A 1 89 ? -3.851 0.489 25.239 1.00 95.06 89 ILE A O 1
ATOM 649 N N . CYS A 1 90 ? -5.248 0.393 23.491 1.00 95.81 90 CYS A N 1
ATOM 650 C CA . CYS A 1 90 ? -5.283 -1.065 23.414 1.00 95.81 90 CYS A CA 1
ATOM 651 C C . CYS A 1 90 ? -4.435 -1.554 22.238 1.00 95.81 90 CYS A C 1
ATOM 653 O O . CYS A 1 90 ? -4.759 -1.273 21.087 1.00 95.81 90 CYS A O 1
ATOM 655 N N . CYS A 1 91 ? -3.378 -2.310 22.520 1.00 96.50 91 CYS A N 1
ATOM 656 C CA . CYS A 1 91 ? -2.489 -2.881 21.514 1.00 96.50 91 CYS A CA 1
ATOM 657 C C . CYS A 1 91 ? -2.605 -4.406 21.548 1.00 96.50 91 CYS A C 1
ATOM 659 O O . CYS A 1 91 ? -2.234 -5.024 22.544 1.00 96.50 91 CYS A O 1
ATOM 661 N N . ALA A 1 92 ? -3.157 -5.003 20.486 1.00 95.00 92 ALA A N 1
ATOM 662 C CA . ALA A 1 92 ? -3.372 -6.451 20.364 1.00 95.00 92 ALA A CA 1
ATOM 663 C C . ALA A 1 92 ? -3.991 -7.086 21.632 1.00 95.00 92 ALA A C 1
ATOM 665 O O . ALA A 1 92 ? -3.484 -8.066 22.172 1.00 95.00 92 ALA A O 1
ATOM 666 N N . GLY A 1 93 ? -5.065 -6.475 22.148 1.00 94.00 93 GLY A N 1
ATOM 667 C CA . GLY A 1 93 ? -5.779 -6.953 23.339 1.00 94.00 93 GLY A CA 1
ATOM 668 C C . GLY A 1 93 ? -5.130 -6.598 24.681 1.00 94.00 93 GLY A C 1
ATOM 669 O O . GLY A 1 93 ? -5.688 -6.934 25.723 1.00 94.00 93 GLY A O 1
ATOM 670 N N . ARG A 1 94 ? -3.994 -5.887 24.689 1.00 94.75 94 ARG A N 1
ATOM 671 C CA . ARG A 1 94 ? -3.306 -5.450 25.909 1.00 94.75 94 ARG A CA 1
ATOM 672 C C . ARG A 1 94 ? -3.418 -3.941 26.107 1.00 94.75 94 ARG A C 1
ATOM 674 O O . ARG A 1 94 ? -3.041 -3.162 25.233 1.00 94.75 94 ARG A O 1
ATOM 681 N N . LEU A 1 95 ? -3.893 -3.520 27.278 1.00 94.56 95 LEU A N 1
ATOM 682 C CA . LEU A 1 95 ? -3.931 -2.105 27.652 1.00 94.56 95 LEU A CA 1
ATOM 683 C C . LEU A 1 95 ? -2.525 -1.575 27.912 1.00 94.56 95 LEU A C 1
ATOM 685 O O . LEU A 1 95 ? -1.768 -2.174 28.672 1.00 94.56 95 LEU A O 1
ATOM 689 N N . GLN A 1 96 ? -2.196 -0.435 27.317 1.00 95.31 96 GL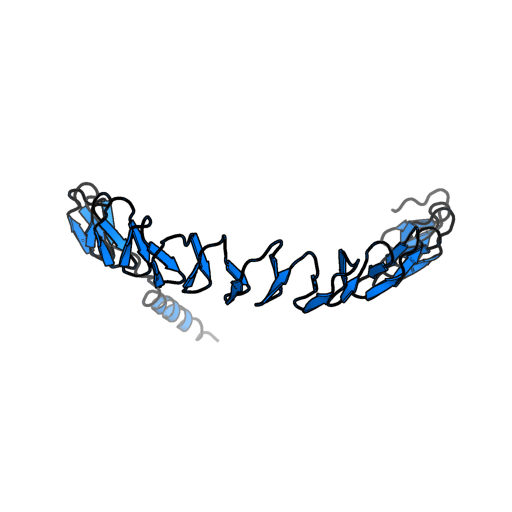N A N 1
ATOM 690 C CA . GLN A 1 96 ? -0.949 0.296 27.514 1.00 95.31 96 GLN A CA 1
ATOM 691 C C . GLN A 1 96 ? -1.254 1.738 27.943 1.00 95.31 96 GLN A C 1
ATOM 693 O O . GLN A 1 96 ? -2.346 2.261 27.691 1.00 95.31 96 GLN A O 1
ATOM 698 N N . ILE A 1 97 ? -0.301 2.377 28.620 1.00 91.75 97 ILE A N 1
ATOM 699 C CA . ILE A 1 97 ? -0.407 3.789 29.001 1.00 91.75 97 ILE A CA 1
ATOM 700 C C . ILE A 1 97 ? -0.220 4.622 27.735 1.00 91.75 97 ILE A C 1
ATOM 702 O O . ILE A 1 97 ? 0.753 4.430 27.017 1.00 91.75 97 ILE A O 1
ATOM 706 N N . LYS A 1 98 ? -1.151 5.538 27.460 1.00 89.00 98 LYS A N 1
ATOM 707 C CA . LYS A 1 98 ? -1.086 6.373 26.260 1.00 89.00 98 LYS A CA 1
ATOM 708 C C . LYS A 1 98 ? 0.062 7.364 26.362 1.00 89.00 98 LYS A C 1
ATOM 710 O O . LYS A 1 98 ? 0.847 7.431 25.442 1.00 89.00 98 LYS A O 1
ATOM 715 N N . GLY A 1 99 ? 0.215 8.096 27.470 1.00 86.75 99 GLY A N 1
ATOM 716 C CA . GLY A 1 99 ? 1.296 9.082 27.611 1.00 86.75 99 GLY A CA 1
ATOM 717 C C . GLY A 1 99 ? 1.415 9.973 26.364 1.00 86.75 99 GLY A C 1
ATOM 718 O O . GLY A 1 99 ? 0.468 10.667 26.012 1.00 86.75 99 GLY A O 1
ATOM 719 N N . SER A 1 100 ? 2.555 9.891 25.669 1.00 87.25 100 SER A N 1
ATOM 720 C CA . SER A 1 100 ? 2.757 10.497 24.337 1.00 87.25 100 SER A CA 1
ATOM 721 C C . SER A 1 100 ? 2.695 9.493 23.173 1.00 87.25 100 SER A C 1
ATOM 723 O O . SER A 1 100 ? 2.842 9.876 22.012 1.00 87.25 100 SER A O 1
ATOM 725 N N . ASP A 1 101 ? 2.481 8.217 23.478 1.00 87.56 101 ASP A N 1
ATOM 726 C CA . ASP A 1 101 ? 2.281 7.145 22.517 1.00 87.56 101 ASP A CA 1
ATOM 727 C C . ASP A 1 101 ? 0.958 7.310 21.771 1.00 87.56 101 ASP A C 1
ATOM 729 O O . ASP A 1 101 ? -0.083 7.698 22.306 1.00 87.56 101 ASP A O 1
ATOM 733 N N . ASN A 1 102 ? 1.008 6.978 20.490 1.00 88.12 102 ASN A N 1
ATOM 734 C CA . ASN A 1 102 ? -0.086 7.194 19.553 1.00 88.12 102 ASN A CA 1
ATOM 735 C C . ASN A 1 102 ? -0.216 6.064 18.522 1.00 88.12 102 ASN A C 1
ATOM 737 O O . ASN A 1 102 ? -1.026 6.172 17.606 1.00 88.12 102 ASN A O 1
ATOM 741 N N . ALA A 1 103 ? 0.555 4.982 18.667 1.00 94.94 103 ALA A N 1
ATOM 742 C CA . ALA A 1 103 ? 0.477 3.798 17.820 1.00 94.94 103 ALA A CA 1
ATOM 743 C C . ALA A 1 103 ? 0.840 2.522 18.591 1.00 94.94 103 ALA A C 1
ATOM 745 O O . ALA A 1 103 ? 1.368 2.575 19.702 1.00 94.94 103 ALA A O 1
ATOM 746 N N . CYS A 1 104 ? 0.572 1.374 17.969 1.00 96.56 104 CYS A N 1
ATOM 747 C CA . CYS A 1 104 ? 0.874 0.048 18.498 1.00 96.56 104 CYS A CA 1
ATOM 748 C C . CYS A 1 104 ? 1.819 -0.717 17.567 1.00 96.56 104 CYS A C 1
ATOM 750 O O . CYS A 1 104 ? 1.693 -0.653 16.346 1.00 96.56 104 CYS A O 1
ATOM 752 N N . CYS A 1 105 ? 2.726 -1.490 18.155 1.00 96.94 105 CYS A N 1
ATOM 753 C CA . CYS A 1 105 ? 3.544 -2.490 17.486 1.00 96.94 105 CYS A CA 1
ATOM 754 C C . CYS A 1 105 ? 3.357 -3.824 18.214 1.00 96.94 105 CYS A C 1
ATOM 756 O O . CYS A 1 105 ? 3.905 -4.039 19.297 1.00 96.94 105 CYS A O 1
ATOM 758 N N . GLY A 1 106 ? 2.491 -4.685 17.673 1.00 95.62 106 GLY A N 1
ATOM 759 C CA . GLY A 1 106 ? 2.007 -5.856 18.405 1.00 95.62 106 GLY A CA 1
ATOM 760 C C . GLY A 1 106 ? 1.270 -5.439 19.682 1.00 95.62 106 GLY A C 1
ATOM 761 O O . GLY A 1 106 ? 0.314 -4.667 19.625 1.00 95.62 106 GLY A O 1
ATOM 762 N N . THR A 1 107 ? 1.731 -5.923 20.837 1.00 94.94 107 THR A N 1
ATOM 763 C CA . THR A 1 107 ? 1.137 -5.633 22.157 1.00 94.94 107 THR A CA 1
ATOM 764 C C . THR A 1 107 ? 1.717 -4.397 22.853 1.00 94.94 107 THR A C 1
ATOM 766 O O . THR A 1 107 ? 1.356 -4.117 23.999 1.00 94.94 107 THR A O 1
ATOM 769 N N . GLN A 1 108 ? 2.674 -3.704 22.231 1.00 95.12 108 GLN A N 1
ATOM 770 C CA . GLN A 1 108 ? 3.368 -2.553 22.816 1.00 95.12 108 GLN A CA 1
ATOM 771 C C . GLN A 1 108 ? 2.902 -1.255 22.159 1.00 95.12 108 GLN A C 1
ATOM 773 O O . GLN A 1 108 ? 2.798 -1.189 20.934 1.00 95.12 108 GLN A O 1
ATOM 778 N N . SER A 1 109 ? 2.643 -0.224 22.962 1.00 96.44 109 SER A N 1
ATOM 779 C CA . SER A 1 109 ? 2.438 1.132 22.455 1.00 96.44 109 SER A CA 1
ATOM 780 C C . SER A 1 109 ? 3.778 1.809 22.181 1.00 96.44 109 SER A C 1
ATOM 782 O O . SER A 1 109 ? 4.811 1.416 22.728 1.00 96.44 109 SER A O 1
ATOM 784 N N . TYR A 1 110 ? 3.778 2.796 21.289 1.00 95.44 110 TYR A N 1
ATOM 785 C CA . TYR A 1 110 ? 4.945 3.633 21.052 1.00 95.44 110 TYR A CA 1
ATOM 786 C C . TYR A 1 110 ? 4.570 5.012 20.509 1.00 95.44 110 TYR A C 1
ATOM 788 O O . TYR A 1 110 ? 3.529 5.209 19.872 1.00 95.44 110 TYR A O 1
ATOM 796 N N . ARG A 1 111 ? 5.478 5.968 20.707 1.00 95.31 111 ARG A N 1
ATOM 797 C CA . ARG A 1 111 ? 5.420 7.309 20.128 1.00 95.31 111 ARG A CA 1
ATOM 798 C C . ARG A 1 111 ? 5.974 7.326 18.704 1.00 95.31 111 ARG A C 1
ATOM 800 O O . ARG A 1 111 ? 7.170 7.125 18.478 1.00 95.31 111 ARG A O 1
ATOM 807 N N . THR A 1 112 ? 5.128 7.638 17.726 1.00 92.94 112 THR A N 1
ATOM 808 C CA . THR A 1 112 ? 5.495 7.649 16.295 1.00 92.94 112 THR A CA 1
ATOM 809 C C . THR A 1 112 ? 6.503 8.730 15.916 1.00 92.94 112 THR A C 1
ATOM 811 O O . THR A 1 112 ? 7.050 8.689 14.812 1.00 92.94 112 THR A O 1
ATOM 814 N N . SER A 1 113 ? 6.778 9.697 16.798 1.00 92.62 113 SER A N 1
ATOM 815 C CA . SER A 1 113 ? 7.820 10.703 16.576 1.00 92.62 113 SER A CA 1
ATOM 816 C C . SER A 1 113 ? 9.237 10.169 16.817 1.00 92.62 113 SER A C 1
ATOM 818 O O . SER A 1 113 ? 10.169 10.722 16.251 1.00 92.62 113 SER A O 1
ATOM 820 N N . SER A 1 114 ? 9.417 9.102 17.608 1.00 93.12 114 SER A N 1
ATOM 821 C CA . SER A 1 114 ? 10.743 8.561 17.971 1.00 93.12 114 SER A CA 1
ATOM 822 C C . SER A 1 114 ? 10.944 7.088 17.613 1.00 93.12 114 SER A C 1
ATOM 824 O O . SER A 1 114 ? 12.077 6.599 17.610 1.00 93.12 114 SER A O 1
ATOM 826 N N . ARG A 1 115 ? 9.872 6.360 17.284 1.00 95.62 115 ARG A N 1
ATOM 827 C CA . ARG A 1 115 ? 9.922 4.935 16.930 1.00 95.62 115 ARG A CA 1
ATOM 828 C C . ARG A 1 115 ? 9.103 4.633 15.673 1.00 95.62 115 ARG A C 1
ATOM 830 O O . ARG A 1 115 ? 8.222 5.399 15.282 1.00 95.62 115 ARG A O 1
ATOM 837 N N . ILE A 1 116 ? 9.406 3.503 15.043 1.00 96.44 116 ILE A N 1
ATOM 838 C CA . ILE A 1 116 ? 8.666 2.916 13.918 1.00 96.44 116 ILE A CA 1
ATOM 839 C C . ILE A 1 116 ? 8.493 1.412 14.169 1.00 96.44 116 ILE A C 1
ATOM 841 O O . ILE A 1 116 ? 9.366 0.786 14.767 1.00 96.44 116 ILE A O 1
ATOM 845 N N . CYS A 1 117 ? 7.376 0.832 13.734 1.00 96.94 117 CYS A N 1
ATOM 846 C CA . CYS A 1 117 ? 7.136 -0.607 13.806 1.00 96.94 117 CYS A CA 1
ATOM 847 C C . CYS A 1 117 ? 7.393 -1.254 12.441 1.00 96.94 117 CYS A C 1
ATOM 849 O O . CYS A 1 117 ? 6.691 -0.955 11.479 1.00 96.94 117 CYS A O 1
ATOM 851 N N . CYS A 1 118 ? 8.370 -2.154 12.360 1.00 96.88 118 CYS A N 1
ATOM 852 C CA . CYS A 1 118 ? 8.685 -2.909 11.151 1.00 96.88 118 CYS A CA 1
ATOM 853 C C . CYS A 1 118 ? 8.345 -4.383 11.379 1.00 96.88 118 CYS A C 1
ATOM 855 O O . CYS A 1 118 ? 8.977 -5.033 12.210 1.00 96.88 118 CYS A O 1
ATOM 857 N N . ALA A 1 119 ? 7.323 -4.892 10.681 1.00 95.69 119 ALA A N 1
ATOM 858 C CA . ALA A 1 119 ? 6.846 -6.277 10.787 1.00 95.69 119 ALA A CA 1
ATOM 859 C C . ALA A 1 119 ? 6.728 -6.778 12.247 1.00 95.69 119 ALA A C 1
ATOM 861 O O . ALA A 1 119 ? 7.262 -7.821 12.613 1.00 95.69 119 ALA A O 1
ATOM 862 N N . GLY A 1 120 ? 6.072 -5.985 13.104 1.00 95.50 120 GLY A N 1
ATOM 863 C CA . GLY A 1 120 ? 5.848 -6.321 14.515 1.00 95.50 120 GLY A CA 1
ATOM 864 C C . GLY A 1 120 ? 7.027 -6.049 15.456 1.00 95.50 120 GLY A C 1
ATOM 865 O O . GLY A 1 120 ? 6.895 -6.266 16.657 1.00 95.50 120 GLY A O 1
ATOM 866 N N . ARG A 1 121 ? 8.159 -5.538 14.954 1.0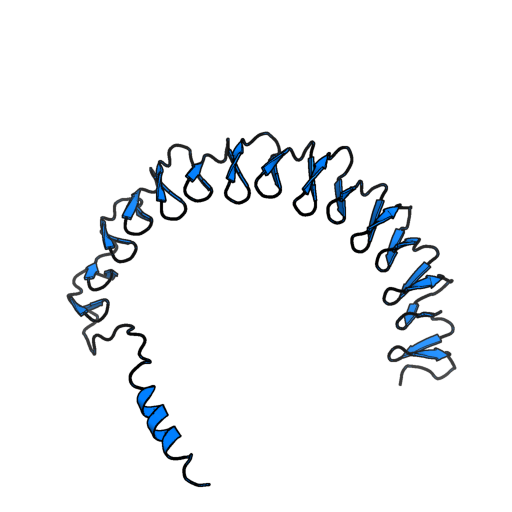0 96.00 121 ARG A N 1
ATOM 867 C CA . ARG A 1 121 ? 9.326 -5.175 15.767 1.00 96.00 121 ARG A CA 1
ATOM 868 C C . ARG A 1 121 ? 9.507 -3.660 15.839 1.00 96.00 121 ARG A C 1
ATOM 870 O O . ARG A 1 121 ? 9.593 -2.987 14.812 1.00 96.00 121 ARG A O 1
ATOM 877 N N . LEU A 1 122 ? 9.611 -3.128 17.057 1.00 96.25 122 LEU A N 1
ATOM 878 C CA . LEU A 1 122 ? 9.918 -1.716 17.275 1.00 96.25 122 LEU A CA 1
ATOM 879 C C . LEU A 1 122 ? 11.367 -1.400 16.914 1.00 96.25 122 LEU A C 1
ATOM 881 O O . LEU A 1 122 ? 12.294 -2.106 17.308 1.00 96.25 122 LEU A O 1
ATOM 885 N N . GLN A 1 123 ? 11.543 -0.292 16.207 1.00 96.12 123 GLN A N 1
ATOM 886 C CA . GLN A 1 123 ? 12.830 0.244 15.796 1.00 96.12 123 GLN A CA 1
ATOM 887 C C . GLN A 1 123 ? 12.916 1.731 16.131 1.00 96.12 123 GLN A C 1
ATOM 889 O O . GLN A 1 123 ? 11.902 2.418 16.297 1.00 96.12 123 GLN A O 1
ATOM 894 N N . THR A 1 124 ? 14.138 2.243 16.234 1.00 93.12 124 THR A N 1
ATOM 895 C CA . THR A 1 124 ? 14.377 3.678 16.409 1.00 93.12 124 THR A CA 1
ATOM 896 C C . THR A 1 124 ? 14.039 4.421 15.122 1.00 93.12 124 THR A C 1
ATOM 898 O O . THR A 1 124 ? 14.430 4.006 14.031 1.00 93.12 124 THR A O 1
ATOM 901 N N . LYS A 1 125 ? 13.316 5.535 15.240 1.00 91.94 125 LYS A N 1
ATOM 902 C CA . LYS A 1 125 ? 13.024 6.426 14.118 1.00 91.94 125 LYS A CA 1
ATOM 903 C C . LYS A 1 125 ? 14.116 7.490 14.021 1.00 91.94 125 LYS A C 1
ATOM 905 O O . LYS A 1 125 ? 14.313 8.261 14.951 1.00 91.94 125 LYS A O 1
ATOM 910 N N . GLY A 1 126 ? 14.835 7.496 12.906 1.00 86.75 126 GLY A N 1
ATOM 911 C CA . GLY A 1 126 ? 15.706 8.586 12.475 1.00 86.75 126 GLY A CA 1
ATOM 912 C C . GLY A 1 126 ? 15.031 9.431 11.393 1.00 86.75 126 GLY A C 1
ATOM 913 O O . GLY A 1 126 ? 13.833 9.278 11.137 1.00 86.75 126 GLY A O 1
ATOM 914 N N . SER A 1 127 ? 15.810 10.297 10.743 1.00 83.81 127 SER A N 1
ATOM 915 C CA . SER A 1 127 ? 15.390 10.971 9.514 1.00 83.81 127 SER A CA 1
ATOM 916 C C . SER A 1 127 ? 15.275 9.964 8.365 1.00 83.81 127 SER A C 1
ATOM 918 O O . SER A 1 127 ? 16.147 9.114 8.178 1.00 83.81 127 SER A O 1
ATOM 920 N N . ASP A 1 128 ? 14.176 10.058 7.616 1.00 83.88 128 ASP A N 1
ATOM 921 C CA . ASP A 1 128 ? 13.913 9.283 6.398 1.00 83.88 128 ASP A CA 1
ATOM 922 C C . ASP A 1 128 ? 13.978 7.758 6.579 1.00 83.88 128 ASP A C 1
ATOM 924 O O . ASP A 1 128 ? 14.581 7.032 5.787 1.00 83.88 128 ASP A O 1
ATOM 928 N N . ASN A 1 129 ? 13.356 7.248 7.645 1.00 90.69 129 ASN A N 1
ATOM 929 C CA . ASN A 1 129 ? 13.314 5.814 7.918 1.00 90.69 129 ASN A CA 1
ATOM 930 C C . ASN A 1 129 ? 12.189 5.098 7.151 1.00 90.69 129 ASN A C 1
ATOM 932 O O . ASN A 1 129 ? 11.034 5.513 7.196 1.00 90.69 129 ASN A O 1
ATOM 936 N N . ALA A 1 130 ? 12.511 3.953 6.550 1.00 95.12 130 ALA A N 1
ATOM 937 C CA . ALA A 1 130 ? 11.558 2.977 6.021 1.00 95.12 130 ALA A CA 1
ATOM 938 C C . ALA A 1 130 ? 11.839 1.582 6.602 1.00 95.12 130 ALA A C 1
ATOM 940 O O . ALA A 1 130 ? 12.851 1.377 7.275 1.00 95.12 130 ALA A O 1
ATOM 941 N N . CYS A 1 131 ? 10.950 0.619 6.358 1.00 96.88 131 CYS A N 1
ATOM 942 C CA . CYS A 1 131 ? 11.108 -0.762 6.815 1.00 96.88 131 CYS A CA 1
ATOM 943 C C . CYS A 1 131 ? 11.515 -1.695 5.669 1.00 96.88 131 CYS A C 1
ATOM 945 O O . CYS A 1 131 ? 10.993 -1.601 4.562 1.00 96.88 131 CYS A O 1
ATOM 947 N N . CYS A 1 132 ? 12.408 -2.635 5.967 1.00 96.88 132 CYS A N 1
ATOM 948 C CA . CYS A 1 132 ? 12.732 -3.785 5.131 1.00 96.88 132 CYS A CA 1
ATOM 949 C C . CYS A 1 132 ? 12.607 -5.043 5.995 1.00 96.88 132 CYS A C 1
ATOM 951 O O . CYS A 1 132 ? 13.468 -5.328 6.831 1.00 96.88 132 CYS A O 1
ATOM 953 N N . GLY A 1 133 ? 11.476 -5.742 5.873 1.00 95.69 133 GLY A N 1
ATOM 954 C CA . GLY A 1 133 ? 11.106 -6.790 6.825 1.00 95.69 133 GLY A CA 1
ATOM 955 C C . GLY A 1 133 ? 10.961 -6.227 8.243 1.00 95.69 133 GLY A C 1
ATOM 956 O O . GLY A 1 133 ? 10.209 -5.279 8.468 1.00 95.69 133 GLY A O 1
ATOM 957 N N . THR A 1 134 ? 11.699 -6.794 9.199 1.00 95.44 134 THR A N 1
ATOM 958 C CA . THR A 1 134 ? 11.676 -6.383 10.616 1.00 95.44 134 THR A CA 1
ATOM 959 C C . THR A 1 134 ? 12.648 -5.248 10.952 1.00 95.44 134 THR A C 1
ATOM 961 O O . THR A 1 134 ? 12.652 -4.760 12.084 1.00 95.44 134 THR A O 1
ATOM 964 N N . GLN A 1 135 ? 13.482 -4.820 9.999 1.00 94.31 135 GLN A N 1
ATOM 965 C CA . GLN A 1 135 ? 14.517 -3.809 10.211 1.00 94.31 135 GLN A CA 1
ATOM 966 C C . GLN A 1 135 ? 14.107 -2.459 9.624 1.00 94.31 135 GLN A C 1
ATOM 968 O O . GLN A 1 135 ? 13.586 -2.388 8.512 1.00 94.31 135 GLN A O 1
ATOM 973 N N . SER A 1 136 ? 14.392 -1.375 10.346 1.00 96.25 136 SER A N 1
ATOM 974 C CA . SER A 1 136 ? 14.306 -0.022 9.794 1.00 96.25 136 SER A CA 1
ATOM 975 C C . SER A 1 136 ? 15.620 0.374 9.125 1.00 96.25 136 SER A C 1
ATOM 977 O O . SER A 1 136 ? 16.689 0.023 9.623 1.00 96.25 136 SER A O 1
ATOM 979 N N . TYR A 1 137 ? 15.561 1.178 8.071 1.00 95.31 137 TYR A N 1
ATOM 980 C CA . TYR A 1 137 ? 16.733 1.715 7.384 1.00 95.31 137 TYR A CA 1
ATOM 981 C C . TYR A 1 137 ? 16.501 3.159 6.936 1.00 95.31 137 TYR A C 1
ATOM 983 O O . TYR A 1 137 ? 15.360 3.560 6.726 1.00 95.31 137 TYR A O 1
ATOM 991 N N . ARG A 1 138 ? 17.582 3.922 6.744 1.00 95.56 138 ARG A N 1
ATOM 992 C CA . ARG A 1 138 ? 17.526 5.277 6.173 1.00 95.56 138 ARG A CA 1
ATOM 993 C C . ARG A 1 138 ? 17.441 5.203 4.651 1.00 95.56 138 ARG A C 1
ATOM 995 O O . ARG A 1 138 ? 18.356 4.676 4.012 1.00 95.56 138 ARG A O 1
ATOM 1002 N N . THR A 1 139 ? 16.381 5.741 4.057 1.00 94.88 139 THR A N 1
ATOM 1003 C CA . THR A 1 139 ? 16.158 5.716 2.600 1.00 94.88 139 THR A CA 1
ATOM 1004 C C . THR A 1 139 ? 17.145 6.588 1.829 1.00 94.88 139 THR A C 1
ATOM 1006 O O . THR A 1 139 ? 17.230 6.474 0.607 1.00 94.88 139 THR A O 1
ATOM 1009 N N . SER A 1 140 ? 17.911 7.443 2.509 1.00 94.12 140 SER A N 1
ATOM 1010 C CA . SER A 1 140 ? 19.002 8.223 1.921 1.00 94.12 140 SER A CA 1
ATOM 1011 C C . SER A 1 140 ? 20.240 7.378 1.603 1.00 94.12 140 SER A C 1
ATOM 1013 O O . SER A 1 140 ? 20.928 7.671 0.631 1.00 94.12 140 SER A O 1
ATOM 1015 N N . SER A 1 141 ? 20.506 6.303 2.356 1.00 94.50 141 SER A N 1
ATOM 1016 C CA . SER A 1 141 ? 21.727 5.490 2.213 1.00 94.50 141 SER A CA 1
ATOM 1017 C C . SER A 1 141 ? 21.483 4.030 1.840 1.00 94.50 141 SER A C 1
ATOM 1019 O O . SER A 1 141 ? 22.405 3.347 1.386 1.00 94.50 141 SER A O 1
ATOM 1021 N N . ARG A 1 142 ? 20.257 3.528 2.008 1.00 96.50 142 ARG A N 1
ATOM 1022 C CA . ARG A 1 142 ? 19.883 2.140 1.710 1.00 96.50 142 ARG A CA 1
ATOM 1023 C C . ARG A 1 142 ? 18.595 2.076 0.888 1.00 96.50 142 ARG A C 1
ATOM 1025 O O . ARG A 1 142 ? 17.794 3.008 0.886 1.00 96.50 142 ARG A O 1
ATOM 1032 N N . ILE A 1 143 ? 18.395 0.953 0.208 1.00 97.50 143 ILE A N 1
ATOM 1033 C CA . ILE A 1 143 ? 17.171 0.601 -0.520 1.00 97.50 143 ILE A CA 1
ATOM 1034 C C . ILE A 1 143 ? 16.803 -0.852 -0.194 1.00 97.50 143 ILE A C 1
ATOM 1036 O O . ILE A 1 143 ? 17.686 -1.687 -0.007 1.00 97.50 143 ILE A O 1
ATOM 1040 N N . CYS A 1 144 ? 15.510 -1.153 -0.076 1.00 97.69 144 CYS A N 1
ATOM 1041 C CA . CYS A 1 144 ? 15.017 -2.505 0.178 1.00 97.69 144 CYS A CA 1
ATOM 1042 C C . CYS A 1 144 ? 14.487 -3.120 -1.118 1.00 97.69 144 CYS A C 1
ATOM 1044 O O . CYS A 1 144 ? 13.510 -2.627 -1.676 1.00 97.69 144 CYS A O 1
ATOM 1046 N N . CYS A 1 145 ? 15.102 -4.210 -1.572 1.00 97.69 145 CYS A N 1
ATOM 1047 C CA . CYS A 1 145 ? 14.704 -4.929 -2.777 1.00 97.69 145 CYS A CA 1
ATOM 1048 C C . CYS A 1 145 ? 14.300 -6.357 -2.407 1.00 97.69 145 CYS A C 1
ATOM 1050 O O . CYS A 1 145 ? 15.129 -7.123 -1.915 1.00 97.69 145 CYS A O 1
ATOM 1052 N N . ALA A 1 146 ? 13.022 -6.700 -2.605 1.00 95.88 146 ALA A N 1
ATOM 1053 C CA . ALA A 1 146 ? 12.452 -8.010 -2.266 1.00 95.88 146 ALA A CA 1
ATOM 1054 C C . ALA A 1 146 ? 12.831 -8.493 -0.845 1.00 95.88 146 ALA A C 1
ATOM 1056 O O . ALA A 1 146 ? 13.287 -9.615 -0.649 1.00 95.88 146 ALA A O 1
ATOM 1057 N N . GLY A 1 147 ? 12.696 -7.607 0.149 1.00 95.62 147 GLY A N 1
ATOM 1058 C CA . GLY A 1 147 ? 12.995 -7.909 1.555 1.00 95.62 147 GLY A CA 1
ATOM 1059 C C . GLY A 1 147 ? 14.482 -7.895 1.928 1.00 95.62 147 GLY A C 1
ATOM 1060 O O . GLY A 1 147 ? 14.810 -8.103 3.094 1.00 95.62 147 GLY A O 1
ATOM 1061 N N . ARG A 1 148 ? 15.386 -7.612 0.981 1.00 95.94 148 ARG A N 1
ATOM 1062 C CA . ARG A 1 148 ? 16.828 -7.513 1.225 1.00 95.94 148 ARG A CA 1
ATOM 1063 C C . ARG A 1 148 ? 17.304 -6.064 1.153 1.00 95.94 148 ARG A C 1
ATOM 1065 O O . ARG A 1 148 ? 17.086 -5.374 0.158 1.00 95.94 148 ARG A O 1
ATOM 1072 N N . LEU A 1 149 ? 17.996 -5.616 2.199 1.00 96.50 149 LEU A N 1
ATOM 1073 C CA . LEU A 1 149 ? 18.637 -4.302 2.226 1.00 96.50 149 LEU A CA 1
ATOM 1074 C C . LEU A 1 149 ? 19.886 -4.280 1.345 1.00 96.50 149 LEU A C 1
ATOM 1076 O O . LEU A 1 149 ? 20.753 -5.144 1.459 1.00 96.50 149 LEU A O 1
ATOM 1080 N N . GLN A 1 150 ? 19.996 -3.239 0.528 1.00 96.44 150 GLN A N 1
ATOM 1081 C CA . GLN A 1 150 ? 21.149 -2.938 -0.313 1.00 96.44 150 GLN A CA 1
ATOM 1082 C C . GLN A 1 150 ? 21.658 -1.525 -0.017 1.00 96.44 150 GLN A C 1
ATOM 1084 O O . GLN A 1 150 ? 20.914 -0.665 0.467 1.00 96.44 150 GLN A O 1
ATOM 1089 N N . SER A 1 151 ? 22.938 -1.282 -0.291 1.00 95.38 151 SER A N 1
ATOM 1090 C CA . SER A 1 151 ? 23.492 0.075 -0.312 1.00 95.38 151 SER A CA 1
ATOM 1091 C C . SER A 1 151 ? 22.853 0.861 -1.451 1.00 95.38 151 SER A C 1
ATOM 1093 O O . SER A 1 151 ? 22.799 0.368 -2.570 1.00 95.38 151 SER A O 1
ATOM 1095 N N . LYS A 1 152 ? 22.357 2.070 -1.171 1.00 95.19 152 LYS A N 1
ATOM 1096 C CA . LYS A 1 152 ? 21.663 2.873 -2.183 1.00 95.19 152 LYS A CA 1
ATOM 1097 C C . LYS A 1 152 ? 22.635 3.462 -3.196 1.00 95.19 152 LYS A C 1
ATOM 1099 O O . LYS A 1 152 ? 22.413 3.320 -4.385 1.00 95.19 152 LYS A O 1
ATOM 1104 N N . GLY A 1 153 ? 23.711 4.117 -2.753 1.00 94.62 153 GLY A N 1
ATOM 1105 C CA . GLY A 1 153 ? 24.609 4.827 -3.671 1.00 94.62 153 GLY A CA 1
ATOM 1106 C C . GLY A 1 153 ? 23.822 5.743 -4.622 1.00 94.62 153 GLY A C 1
ATOM 1107 O O . GLY A 1 153 ? 23.101 6.625 -4.167 1.00 94.62 153 GLY A O 1
ATOM 1108 N N . SER A 1 154 ? 23.919 5.485 -5.931 1.00 95.56 154 SER A N 1
ATOM 1109 C CA . SER A 1 154 ? 23.121 6.168 -6.968 1.00 95.56 154 SER A CA 1
ATOM 1110 C C . SER A 1 154 ? 21.931 5.351 -7.493 1.00 95.56 154 SER A C 1
ATOM 1112 O O . SER A 1 154 ? 21.242 5.786 -8.417 1.00 95.56 154 SER A O 1
ATOM 1114 N N . ASP A 1 155 ? 21.686 4.176 -6.917 1.00 97.50 155 ASP A N 1
ATOM 1115 C CA . ASP A 1 155 ? 20.571 3.313 -7.276 1.00 97.50 155 ASP A CA 1
ATOM 1116 C C . ASP A 1 155 ? 19.242 3.899 -6.799 1.00 97.50 155 ASP A C 1
ATOM 1118 O O . ASP A 1 155 ? 19.117 4.507 -5.731 1.00 97.50 155 ASP A O 1
ATOM 1122 N N . ASN A 1 156 ? 18.220 3.686 -7.617 1.00 95.81 156 ASN A N 1
ATOM 1123 C CA . ASN A 1 156 ? 16.888 4.248 -7.426 1.00 95.81 156 ASN A CA 1
ATOM 1124 C C . ASN A 1 156 ? 15.762 3.272 -7.802 1.00 95.81 156 ASN A C 1
ATOM 1126 O O . ASN A 1 156 ? 14.595 3.646 -7.735 1.00 95.81 156 ASN A O 1
ATOM 1130 N N . ALA A 1 157 ? 16.090 2.032 -8.174 1.00 97.00 157 ALA A N 1
ATOM 1131 C CA . ALA A 1 157 ? 15.125 0.981 -8.469 1.00 97.00 157 ALA A CA 1
ATOM 1132 C C . ALA A 1 157 ? 15.637 -0.399 -8.038 1.00 97.00 157 ALA A C 1
ATOM 1134 O O . ALA A 1 157 ? 16.816 -0.577 -7.730 1.00 97.00 157 ALA A O 1
ATOM 1135 N N . CYS A 1 158 ? 14.734 -1.379 -8.043 1.00 97.75 158 CYS A N 1
ATOM 1136 C CA . CYS A 1 158 ? 15.016 -2.773 -7.724 1.00 97.75 158 CYS A CA 1
ATOM 1137 C C . CYS A 1 158 ? 14.685 -3.687 -8.907 1.00 97.75 158 CYS A C 1
ATOM 1139 O O . CYS A 1 158 ? 13.683 -3.494 -9.592 1.00 97.75 158 CYS A O 1
ATOM 1141 N N . CYS A 1 159 ? 15.503 -4.715 -9.105 1.00 97.38 159 CYS A N 1
ATOM 1142 C CA . CYS A 1 159 ? 15.257 -5.832 -10.006 1.00 97.38 159 CYS A CA 1
ATOM 1143 C C . CYS A 1 159 ? 15.431 -7.130 -9.212 1.00 97.38 159 CYS A C 1
ATOM 1145 O O . CYS A 1 159 ? 16.552 -7.547 -8.912 1.00 97.38 159 CYS A O 1
ATOM 1147 N N . GLY A 1 160 ? 14.315 -7.716 -8.772 1.00 95.88 160 GLY A N 1
ATOM 1148 C CA . GLY A 1 160 ? 14.343 -8.775 -7.761 1.00 95.88 160 GLY A CA 1
ATOM 1149 C C . GLY A 1 160 ? 14.965 -8.269 -6.455 1.00 95.88 160 GLY A C 1
ATOM 1150 O O . GLY A 1 160 ? 14.512 -7.274 -5.890 1.00 95.88 160 GLY A O 1
ATOM 1151 N N . THR A 1 161 ? 16.022 -8.933 -5.985 1.00 95.69 161 THR A N 1
ATOM 1152 C CA . THR A 1 161 ? 16.753 -8.569 -4.757 1.00 95.69 161 THR A CA 1
ATOM 1153 C C . THR A 1 161 ? 17.889 -7.565 -4.978 1.00 95.69 161 THR A C 1
ATOM 1155 O O . THR A 1 161 ? 18.553 -7.184 -4.011 1.00 95.69 161 THR A O 1
ATOM 1158 N N . GLN A 1 162 ? 18.175 -7.180 -6.226 1.00 96.31 162 GLN A N 1
ATOM 1159 C CA . GLN A 1 162 ? 19.283 -6.286 -6.576 1.00 96.31 162 GLN A CA 1
ATOM 1160 C C . GLN A 1 162 ? 18.782 -4.861 -6.802 1.00 96.31 162 GLN A C 1
ATOM 1162 O O . GLN A 1 162 ? 17.769 -4.662 -7.471 1.00 96.31 162 GLN A O 1
ATOM 1167 N N . SER A 1 163 ? 19.503 -3.871 -6.279 1.00 97.75 163 SER A N 1
ATOM 1168 C CA . SER A 1 163 ? 19.283 -2.466 -6.615 1.00 97.75 163 SER A CA 1
ATOM 1169 C C . SER A 1 163 ? 20.010 -2.094 -7.909 1.00 97.75 163 SER A C 1
ATOM 1171 O O . SER A 1 163 ? 20.975 -2.753 -8.304 1.00 97.75 163 SER A O 1
ATOM 1173 N N . TYR A 1 164 ? 19.510 -1.078 -8.611 1.00 97.12 164 TYR A N 1
ATOM 1174 C CA . TYR A 1 164 ? 20.175 -0.520 -9.784 1.00 97.12 164 TYR A CA 1
ATOM 1175 C C . TYR A 1 164 ? 19.776 0.936 -10.047 1.00 97.12 164 TYR A C 1
ATOM 1177 O O . TYR A 1 164 ? 18.717 1.409 -9.620 1.00 97.12 164 TYR A O 1
ATOM 1185 N N . ARG A 1 165 ? 20.613 1.635 -10.817 1.00 97.19 165 ARG A N 1
ATOM 1186 C CA . ARG A 1 165 ? 20.345 2.975 -11.342 1.00 97.19 165 ARG A CA 1
ATOM 1187 C C . ARG A 1 165 ? 19.608 2.914 -12.681 1.00 97.19 165 ARG A C 1
ATOM 1189 O O . ARG A 1 165 ? 20.141 2.433 -13.683 1.00 97.19 165 ARG A O 1
ATOM 1196 N N . THR A 1 166 ? 18.400 3.467 -12.735 1.00 95.38 166 THR A N 1
ATOM 1197 C CA . THR A 1 166 ? 17.536 3.451 -13.932 1.00 95.38 166 THR A CA 1
ATOM 1198 C C . THR A 1 166 ? 18.066 4.264 -15.111 1.00 95.38 166 THR A C 1
ATOM 1200 O O . THR A 1 166 ? 17.529 4.148 -16.214 1.00 95.38 166 THR A O 1
ATOM 1203 N N . SER A 1 167 ? 19.103 5.086 -14.917 1.00 94.62 167 SER A N 1
ATOM 1204 C CA . SER A 1 167 ? 19.766 5.807 -16.008 1.00 94.62 167 SER A CA 1
ATOM 1205 C C . SER A 1 167 ? 20.757 4.940 -16.792 1.00 94.62 167 SER A C 1
ATOM 1207 O O . SER A 1 167 ? 21.035 5.269 -17.936 1.00 94.62 167 SER A O 1
ATOM 1209 N N . SER A 1 168 ? 21.269 3.841 -16.221 1.00 94.56 168 SER A N 1
ATOM 1210 C CA . SER A 1 168 ? 22.274 2.973 -16.866 1.00 94.56 168 SER A CA 1
ATOM 1211 C C . SER A 1 168 ? 21.812 1.532 -17.083 1.00 94.56 168 SER A C 1
ATOM 1213 O O . SER A 1 168 ? 22.393 0.809 -17.896 1.00 94.56 168 SER A O 1
ATOM 1215 N N . ARG A 1 169 ? 20.763 1.089 -16.380 1.00 96.38 169 ARG A N 1
ATOM 1216 C CA . ARG A 1 169 ? 20.225 -0.274 -16.484 1.00 96.38 169 ARG A CA 1
ATOM 1217 C C . ARG A 1 169 ? 18.699 -0.292 -16.575 1.00 96.38 169 ARG A C 1
ATOM 1219 O O . ARG A 1 169 ? 18.026 0.677 -16.231 1.00 96.38 169 ARG A O 1
ATOM 1226 N N . ILE A 1 170 ? 18.166 -1.411 -17.055 1.00 96.75 170 ILE A N 1
ATOM 1227 C CA . ILE A 1 170 ? 16.736 -1.735 -17.132 1.00 96.75 170 ILE A CA 1
ATOM 1228 C C . ILE A 1 170 ? 16.512 -3.145 -16.569 1.00 96.75 170 ILE A C 1
ATOM 1230 O O . ILE A 1 170 ? 17.373 -4.011 -16.718 1.00 96.75 170 ILE A O 1
ATOM 1234 N N . CYS A 1 171 ? 15.382 -3.383 -15.902 1.00 97.25 171 CYS A N 1
ATOM 1235 C CA . CYS A 1 171 ? 15.007 -4.702 -15.396 1.00 97.25 171 CYS A CA 1
ATOM 1236 C C . CYS A 1 171 ? 13.987 -5.356 -16.333 1.00 97.25 171 CYS A C 1
ATOM 1238 O O . CYS A 1 171 ? 12.863 -4.872 -16.446 1.00 97.25 171 CYS A O 1
ATOM 1240 N N . CYS A 1 172 ? 14.358 -6.460 -16.979 1.00 96.56 172 CYS A N 1
ATOM 1241 C CA . CYS A 1 172 ? 13.478 -7.221 -17.862 1.00 96.56 172 CYS A CA 1
ATOM 1242 C C . CYS A 1 172 ? 13.152 -8.567 -17.214 1.00 96.56 172 CYS A C 1
ATOM 1244 O O . CYS A 1 172 ? 14.038 -9.408 -17.067 1.00 96.56 172 CYS A O 1
ATOM 1246 N N . ALA A 1 173 ? 11.897 -8.754 -16.788 1.00 95.06 173 ALA A N 1
ATOM 1247 C CA . ALA A 1 173 ? 11.414 -9.974 -16.130 1.00 95.06 173 ALA A CA 1
ATOM 1248 C C . ALA A 1 173 ? 12.375 -10.499 -15.036 1.00 95.06 173 ALA A C 1
ATOM 1250 O O . ALA A 1 173 ? 12.774 -11.661 -15.027 1.00 95.06 173 ALA A O 1
ATOM 1251 N N . GLY A 1 174 ? 12.805 -9.604 -14.139 1.00 95.06 174 GLY A N 1
ATOM 1252 C CA . GLY A 1 174 ? 13.698 -9.932 -13.021 1.00 95.06 174 GLY A CA 1
ATOM 1253 C C . GLY A 1 174 ? 15.188 -10.025 -13.368 1.00 95.06 174 GLY A C 1
ATOM 1254 O O . GLY A 1 174 ? 15.995 -10.261 -12.473 1.00 95.06 174 GLY A O 1
ATOM 1255 N N . ARG A 1 175 ? 15.585 -9.806 -14.630 1.00 95.44 175 ARG A N 1
ATOM 1256 C CA . ARG A 1 175 ? 16.993 -9.786 -15.058 1.00 95.44 175 ARG A CA 1
ATOM 1257 C C . ARG A 1 175 ? 17.439 -8.369 -15.407 1.00 95.44 175 ARG A C 1
ATOM 1259 O O . ARG A 1 175 ? 16.836 -7.707 -16.250 1.00 95.44 175 ARG A O 1
ATOM 1266 N N . LEU A 1 176 ? 18.524 -7.915 -14.780 1.00 96.50 176 LEU A N 1
ATOM 1267 C CA . LEU A 1 176 ? 19.146 -6.631 -15.105 1.00 96.50 176 LEU A CA 1
ATOM 1268 C C . LEU A 1 176 ? 19.831 -6.687 -16.464 1.00 96.50 176 LEU A C 1
ATOM 1270 O O . LEU A 1 176 ? 20.579 -7.617 -16.754 1.00 96.50 176 LEU A O 1
ATOM 1274 N N . GLN A 1 177 ? 19.595 -5.659 -17.266 1.00 95.62 177 GLN A N 1
ATOM 1275 C CA . GLN A 1 177 ? 20.176 -5.465 -18.585 1.00 95.62 177 GLN A CA 1
ATOM 1276 C C . GLN A 1 177 ? 20.743 -4.046 -18.696 1.00 95.62 177 GLN A C 1
ATOM 1278 O O . GLN A 1 177 ? 20.336 -3.138 -17.966 1.00 95.62 177 GLN A O 1
ATOM 1283 N N . ILE A 1 178 ? 21.675 -3.839 -19.625 1.00 92.44 178 ILE A N 1
ATOM 1284 C CA . ILE A 1 178 ? 22.218 -2.508 -19.920 1.00 92.44 178 ILE A CA 1
ATOM 1285 C C . ILE A 1 178 ? 21.125 -1.659 -20.585 1.00 92.44 178 ILE A C 1
ATOM 1287 O O . ILE A 1 178 ? 20.373 -2.144 -21.439 1.00 92.44 178 ILE A O 1
ATOM 1291 N N . LYS A 1 179 ? 21.030 -0.388 -20.182 1.00 91.50 179 LYS A N 1
ATOM 1292 C CA . LYS A 1 179 ? 20.136 0.600 -20.789 1.00 91.50 179 LYS A CA 1
ATOM 1293 C C . LYS A 1 179 ? 20.906 1.436 -21.813 1.00 91.50 179 LYS A C 1
ATOM 1295 O O . LYS A 1 179 ? 21.866 2.110 -21.464 1.00 91.50 179 LYS A O 1
ATOM 1300 N N . GLY A 1 180 ? 20.477 1.363 -23.067 1.00 86.56 180 GLY A N 1
ATOM 1301 C CA . GLY A 1 180 ? 20.815 2.305 -24.135 1.00 86.56 180 GLY A CA 1
ATOM 1302 C C . GLY A 1 180 ? 19.740 3.385 -24.291 1.00 86.56 180 GLY A C 1
ATOM 1303 O O . GLY A 1 180 ? 18.799 3.429 -23.497 1.00 86.56 180 GLY A O 1
ATOM 1304 N N . SER A 1 181 ? 19.872 4.229 -25.320 1.00 82.50 181 SER A N 1
ATOM 1305 C CA . SER A 1 181 ? 18.949 5.337 -25.624 1.00 82.50 181 SER A CA 1
ATOM 1306 C C . SER A 1 181 ? 17.498 4.878 -25.782 1.00 82.50 181 SER A C 1
ATOM 1308 O O . SER A 1 181 ? 16.605 5.460 -25.174 1.00 82.50 181 SER A O 1
ATOM 1310 N N . ASP A 1 182 ? 17.286 3.768 -26.498 1.00 83.38 182 ASP A N 1
ATOM 1311 C CA . ASP A 1 182 ? 15.959 3.344 -26.964 1.00 83.38 182 ASP A CA 1
ATOM 1312 C C . ASP A 1 182 ? 15.681 1.882 -26.593 1.00 83.38 182 ASP A C 1
ATOM 1314 O O . ASP A 1 182 ? 15.318 1.059 -27.433 1.00 83.38 182 ASP A O 1
ATOM 1318 N N . ASN A 1 183 ? 15.932 1.511 -25.336 1.00 90.25 183 ASN A N 1
ATOM 1319 C CA . ASN A 1 183 ? 15.807 0.122 -24.899 1.00 90.25 183 ASN A CA 1
ATOM 1320 C C . ASN A 1 183 ? 14.404 -0.210 -24.366 1.00 90.25 183 ASN A C 1
ATOM 1322 O O . ASN A 1 183 ? 13.904 0.457 -23.463 1.00 90.25 183 ASN A O 1
ATOM 1326 N N . ALA A 1 184 ? 13.825 -1.311 -24.844 1.00 93.44 184 ALA A N 1
ATOM 1327 C CA . ALA A 1 184 ? 12.632 -1.952 -24.285 1.00 93.44 184 ALA A CA 1
ATOM 1328 C C . ALA A 1 184 ? 12.935 -3.404 -23.881 1.00 93.44 184 ALA A C 1
ATOM 1330 O O . ALA A 1 184 ? 14.003 -3.930 -24.194 1.00 93.44 184 ALA A O 1
ATOM 1331 N N . CYS A 1 185 ? 12.007 -4.057 -23.179 1.00 95.81 185 CYS A N 1
ATOM 1332 C CA . CYS A 1 185 ? 12.140 -5.459 -22.777 1.00 95.81 185 CYS A CA 1
ATOM 1333 C C . CYS A 1 185 ? 11.335 -6.392 -23.687 1.00 95.81 185 CYS A C 1
ATOM 1335 O O . CYS A 1 185 ? 10.199 -6.094 -24.050 1.00 95.81 185 CYS A O 1
ATOM 1337 N N . CYS A 1 186 ? 11.910 -7.551 -24.004 1.00 95.31 186 CYS A N 1
ATOM 1338 C CA . CYS A 1 186 ? 11.230 -8.689 -24.611 1.00 95.31 186 CYS A CA 1
ATOM 1339 C C . CYS A 1 186 ? 11.546 -9.936 -23.782 1.00 95.31 186 CYS A C 1
ATOM 1341 O O . CYS A 1 186 ? 12.670 -10.445 -23.807 1.00 95.31 186 CYS A O 1
ATOM 1343 N N . GLY A 1 187 ? 10.589 -10.367 -22.958 1.00 94.06 187 GLY A N 1
ATOM 1344 C CA . GLY A 1 187 ? 10.855 -11.353 -21.910 1.00 94.06 187 GLY A CA 1
ATOM 1345 C C . GLY A 1 187 ? 11.944 -10.853 -20.956 1.00 94.06 187 GLY A C 1
ATOM 1346 O O . GLY A 1 187 ? 11.818 -9.781 -20.363 1.00 94.06 187 GLY A O 1
ATOM 1347 N N . THR A 1 188 ? 13.035 -11.612 -20.828 1.00 94.00 188 THR A N 1
ATOM 1348 C CA . THR A 1 188 ? 14.157 -11.253 -19.948 1.00 94.00 188 THR A CA 1
ATOM 1349 C C . THR A 1 188 ? 15.266 -10.438 -20.617 1.00 94.00 188 THR A C 1
ATOM 1351 O O . THR A 1 188 ? 16.267 -10.135 -19.969 1.00 94.00 188 THR A O 1
ATOM 1354 N N . GLN A 1 189 ? 15.160 -10.146 -21.915 1.00 92.50 189 GLN A N 1
ATOM 1355 C CA . GLN A 1 189 ? 16.203 -9.451 -22.675 1.00 92.50 189 GLN A CA 1
ATOM 1356 C C . GLN A 1 189 ? 15.799 -8.006 -22.957 1.00 92.50 189 GLN A C 1
ATOM 1358 O O . GLN A 1 189 ? 14.629 -7.735 -23.234 1.00 92.50 189 GLN A O 1
ATOM 1363 N N . SER A 1 190 ? 16.766 -7.087 -22.927 1.00 95.12 190 SER A N 1
ATOM 1364 C CA . SER A 1 190 ? 16.566 -5.743 -23.466 1.00 95.12 190 SER A CA 1
ATOM 1365 C C . SER A 1 190 ? 16.909 -5.710 -24.956 1.00 95.12 190 SER A C 1
ATOM 1367 O O . SER A 1 190 ? 17.740 -6.480 -25.438 1.00 95.12 190 SER A O 1
ATOM 1369 N N . TYR A 1 191 ? 16.260 -4.824 -25.705 1.00 93.00 191 TYR A N 1
ATOM 1370 C CA . TYR A 1 191 ? 16.521 -4.619 -27.126 1.00 93.00 191 TYR A CA 1
ATOM 1371 C C . TYR A 1 191 ? 16.335 -3.154 -27.506 1.00 93.00 191 TYR A C 1
ATOM 1373 O O . TYR A 1 191 ? 15.558 -2.449 -26.867 1.00 93.00 191 TYR A O 1
ATOM 1381 N N . ARG A 1 192 ? 17.023 -2.710 -28.564 1.00 92.81 192 ARG A N 1
ATOM 1382 C CA . ARG A 1 192 ? 16.848 -1.370 -29.136 1.00 92.81 192 ARG A CA 1
ATOM 1383 C C . ARG A 1 192 ? 15.594 -1.338 -30.006 1.00 92.81 192 ARG A C 1
ATOM 1385 O O . ARG A 1 192 ? 15.522 -2.056 -31.004 1.00 92.81 192 ARG A O 1
ATOM 1392 N N . THR A 1 193 ? 14.628 -0.497 -29.659 1.00 91.19 193 THR A N 1
ATOM 1393 C CA . THR A 1 193 ? 13.359 -0.340 -30.390 1.00 91.19 193 THR A CA 1
ATOM 1394 C C . THR A 1 193 ? 13.542 0.293 -31.770 1.00 91.19 193 THR A C 1
ATOM 1396 O O . THR A 1 193 ? 12.635 0.230 -32.600 1.00 91.19 193 THR A O 1
ATOM 1399 N N . SER A 1 194 ? 14.709 0.878 -32.044 1.00 90.31 194 SER A N 1
ATOM 1400 C CA . SER A 1 194 ? 15.096 1.384 -33.362 1.00 90.31 194 SER A CA 1
ATOM 1401 C C . SER A 1 194 ? 15.436 0.277 -34.364 1.00 90.31 194 SER A C 1
ATOM 1403 O O . SER A 1 194 ? 15.222 0.478 -35.553 1.00 90.31 194 SER A O 1
ATOM 1405 N N . SER A 1 195 ? 15.899 -0.898 -33.918 1.00 90.12 195 SER A N 1
ATOM 1406 C CA . SER A 1 195 ? 16.334 -1.989 -34.811 1.00 90.12 195 SER A CA 1
ATOM 1407 C C . SER A 1 195 ? 15.568 -3.299 -34.648 1.00 90.12 195 SER A C 1
ATOM 1409 O O . SER A 1 195 ? 15.678 -4.189 -35.495 1.00 90.12 195 SER A O 1
ATOM 1411 N N . ARG A 1 196 ? 14.797 -3.455 -33.567 1.00 93.06 196 ARG A N 1
ATOM 1412 C CA . ARG A 1 196 ? 14.038 -4.678 -33.279 1.00 93.06 196 ARG A CA 1
ATOM 1413 C C . ARG A 1 196 ? 12.633 -4.376 -32.765 1.00 93.06 196 ARG A C 1
ATOM 1415 O O . ARG A 1 196 ? 12.353 -3.273 -32.300 1.00 93.06 196 ARG A O 1
ATOM 1422 N N . ILE A 1 197 ? 11.766 -5.381 -32.841 1.00 93.38 197 ILE A N 1
ATOM 1423 C CA . ILE A 1 197 ? 10.409 -5.408 -32.281 1.00 93.38 197 ILE A CA 1
ATOM 1424 C C . ILE A 1 197 ? 10.220 -6.702 -31.475 1.00 93.38 197 ILE A C 1
ATOM 1426 O O . ILE A 1 197 ? 10.831 -7.724 -31.786 1.00 93.38 197 ILE A O 1
ATOM 1430 N N . CYS A 1 198 ? 9.403 -6.667 -30.422 1.00 94.81 198 CYS A N 1
ATOM 1431 C CA . CYS A 1 198 ? 9.046 -7.852 -29.642 1.00 94.81 198 CYS A CA 1
ATOM 1432 C C . CYS A 1 198 ? 7.630 -8.317 -29.996 1.00 94.81 198 CYS A C 1
ATOM 1434 O O . CYS A 1 198 ? 6.664 -7.624 -29.685 1.00 94.81 198 CYS A O 1
ATOM 1436 N N . CYS A 1 199 ? 7.506 -9.500 -30.592 1.00 94.06 199 CYS A N 1
ATOM 1437 C CA . CYS A 1 199 ? 6.226 -10.104 -30.953 1.00 94.06 199 CYS A CA 1
ATOM 1438 C C . CYS A 1 199 ? 5.981 -11.337 -30.081 1.00 94.06 199 CYS A C 1
ATOM 1440 O O . CYS A 1 199 ? 6.738 -12.304 -30.156 1.00 94.06 199 CYS A O 1
ATOM 1442 N N . ALA A 1 200 ? 4.962 -11.281 -29.216 1.00 92.56 200 ALA A N 1
ATOM 1443 C CA . ALA A 1 200 ? 4.604 -12.350 -28.274 1.00 92.56 200 ALA A CA 1
ATOM 1444 C C . ALA A 1 200 ? 5.822 -12.965 -27.542 1.00 92.56 200 ALA A C 1
ATOM 1446 O O . ALA A 1 200 ? 5.992 -14.180 -27.478 1.00 92.56 200 ALA A O 1
ATOM 1447 N N . GLY A 1 201 ? 6.711 -12.106 -27.026 1.00 92.12 201 GLY A N 1
ATOM 1448 C CA . GLY A 1 201 ? 7.904 -12.518 -26.276 1.00 92.12 201 GLY A CA 1
ATOM 1449 C C . GLY A 1 201 ? 9.111 -12.933 -27.126 1.00 92.12 201 GLY A C 1
ATOM 1450 O O . GLY A 1 201 ? 10.154 -13.256 -26.559 1.00 92.12 201 GLY A O 1
ATOM 1451 N N . ARG A 1 202 ? 9.017 -12.886 -28.461 1.00 92.19 202 ARG A N 1
ATOM 1452 C CA . ARG A 1 202 ? 10.123 -13.183 -29.380 1.00 92.19 202 ARG A CA 1
ATOM 1453 C C . ARG A 1 202 ? 10.629 -11.914 -30.063 1.00 92.19 202 ARG A C 1
ATOM 1455 O O . ARG A 1 202 ? 9.852 -11.155 -30.639 1.00 92.19 202 ARG A O 1
ATOM 1462 N N . LEU A 1 203 ? 11.942 -11.694 -30.011 1.00 93.75 203 LEU A N 1
ATOM 1463 C CA . LEU A 1 203 ? 12.589 -10.589 -30.717 1.00 93.75 203 LEU A CA 1
ATOM 1464 C C . LEU A 1 203 ? 12.637 -10.858 -32.218 1.00 93.75 203 LEU A C 1
ATOM 1466 O O . LEU A 1 203 ? 13.041 -11.937 -32.645 1.00 93.75 203 LEU A O 1
ATOM 1470 N N . GLN A 1 204 ? 12.285 -9.839 -32.991 1.00 92.81 204 GLN A N 1
ATOM 1471 C CA . GLN A 1 204 ? 12.324 -9.835 -34.445 1.00 92.81 204 GLN A CA 1
ATOM 1472 C C . GLN A 1 204 ? 13.045 -8.584 -34.948 1.00 92.81 204 GLN A C 1
ATOM 1474 O O . GLN A 1 204 ? 13.085 -7.558 -34.261 1.00 92.81 204 GLN A O 1
ATOM 1479 N N . SER A 1 205 ? 13.618 -8.660 -36.147 1.00 89.50 205 SER A N 1
ATOM 1480 C CA . SER A 1 205 ? 14.209 -7.500 -36.818 1.00 89.50 205 SER A CA 1
ATOM 1481 C C . SER A 1 205 ? 13.128 -6.492 -37.207 1.00 89.50 205 SER A C 1
ATOM 1483 O O . SER A 1 205 ? 12.018 -6.874 -37.583 1.00 89.50 205 SER A O 1
ATOM 1485 N N . LYS A 1 206 ? 13.460 -5.203 -37.112 1.00 84.75 206 LYS A N 1
ATOM 1486 C CA . LYS A 1 206 ? 12.590 -4.096 -37.510 1.00 84.75 206 LYS A CA 1
ATOM 1487 C C . LYS A 1 206 ? 12.988 -3.613 -38.915 1.00 84.75 206 LYS A C 1
ATOM 1489 O O . LYS A 1 206 ? 14.084 -3.092 -39.082 1.00 84.75 206 LYS A O 1
ATOM 1494 N N . GLY A 1 207 ? 12.125 -3.818 -39.913 1.00 77.88 207 GLY A N 1
ATOM 1495 C CA . GLY A 1 207 ? 12.122 -3.110 -41.205 1.00 77.88 207 GLY A CA 1
ATOM 1496 C C . GLY A 1 207 ? 11.426 -1.735 -41.147 1.00 77.88 207 GLY A C 1
ATOM 1497 O O . GLY A 1 207 ? 11.303 -1.163 -40.066 1.00 77.88 207 GLY A O 1
ATOM 1498 N N . SER A 1 208 ? 10.938 -1.216 -42.276 1.00 73.56 208 SER A N 1
ATOM 1499 C CA . SER A 1 208 ? 10.290 0.108 -42.388 1.00 73.56 208 SER A CA 1
ATOM 1500 C C . SER A 1 208 ? 8.925 0.189 -41.690 1.00 73.56 208 SER A C 1
ATOM 1502 O O . SER A 1 208 ? 8.744 1.018 -40.805 1.00 73.56 208 SER A O 1
ATOM 1504 N N . ASP A 1 209 ? 8.023 -0.742 -41.994 1.00 69.69 209 ASP A N 1
ATOM 1505 C CA . ASP A 1 209 ? 6.744 -0.927 -41.304 1.00 69.69 209 ASP A CA 1
ATOM 1506 C C . ASP A 1 209 ? 6.759 -2.318 -40.684 1.00 69.69 209 ASP A C 1
ATOM 1508 O O . ASP A 1 209 ? 6.902 -3.291 -41.420 1.00 69.69 209 ASP A O 1
ATOM 1512 N N . ASN A 1 210 ? 6.663 -2.459 -39.358 1.00 81.81 210 ASN A N 1
ATOM 1513 C CA . ASN A 1 210 ? 6.565 -3.790 -38.746 1.00 81.81 210 ASN A CA 1
ATOM 1514 C C . ASN A 1 210 ? 5.448 -3.834 -37.722 1.00 81.81 210 ASN A C 1
ATOM 1516 O O . ASN A 1 210 ? 5.511 -3.161 -36.694 1.00 81.81 210 ASN A O 1
ATOM 1520 N N . ALA A 1 211 ? 4.480 -4.697 -37.991 1.00 90.06 211 ALA A N 1
ATOM 1521 C CA . ALA A 1 211 ? 3.484 -5.138 -37.035 1.00 90.06 211 ALA A CA 1
ATOM 1522 C C . ALA A 1 211 ? 3.796 -6.573 -36.593 1.00 90.06 211 ALA A C 1
ATOM 1524 O O . ALA A 1 211 ? 4.609 -7.273 -37.202 1.00 90.06 211 ALA A O 1
ATOM 1525 N N . CYS A 1 212 ? 3.150 -7.017 -35.518 1.00 92.81 212 CYS A N 1
ATOM 1526 C CA . CYS A 1 212 ? 3.265 -8.386 -35.030 1.00 92.81 212 CYS A CA 1
ATOM 1527 C C . CYS A 1 212 ? 2.042 -9.212 -35.434 1.00 92.81 212 CYS A C 1
ATOM 1529 O O . CYS A 1 212 ? 0.909 -8.759 -35.291 1.00 92.81 212 CYS A O 1
ATOM 1531 N N . CYS A 1 213 ? 2.277 -10.446 -35.878 1.00 92.75 213 CYS A N 1
ATOM 1532 C CA . CYS A 1 213 ? 1.264 -11.484 -36.025 1.00 92.75 213 CYS A CA 1
ATOM 1533 C C . CYS A 1 213 ? 1.708 -12.709 -35.224 1.00 92.75 213 CYS A C 1
ATOM 1535 O O . CYS A 1 213 ? 2.622 -13.439 -35.619 1.00 92.75 213 CYS A O 1
ATOM 1537 N N . GLY A 1 214 ? 1.135 -12.879 -34.031 1.00 90.88 214 GLY A N 1
ATOM 1538 C CA . GLY A 1 214 ? 1.652 -13.834 -33.053 1.00 90.88 214 GLY A CA 1
ATOM 1539 C C . GLY A 1 214 ? 3.106 -13.518 -32.679 1.00 90.88 214 GLY A C 1
ATOM 1540 O O . GLY A 1 214 ? 3.406 -12.430 -32.189 1.00 90.88 214 GLY A O 1
ATOM 1541 N N . THR A 1 215 ? 4.015 -14.467 -32.920 1.00 91.19 215 THR A N 1
ATOM 1542 C CA . THR A 1 215 ? 5.454 -14.327 -32.616 1.00 91.19 215 THR A CA 1
ATOM 1543 C C . THR A 1 215 ? 6.288 -13.753 -33.764 1.00 91.19 215 THR A C 1
ATOM 1545 O O . THR A 1 215 ? 7.491 -13.539 -33.591 1.00 91.19 215 THR A O 1
ATOM 1548 N N . GLN A 1 216 ? 5.687 -13.516 -34.934 1.00 89.06 216 GLN A N 1
ATOM 1549 C CA . GLN A 1 216 ? 6.387 -13.062 -36.138 1.00 89.06 216 GLN A CA 1
ATOM 1550 C C . GLN A 1 216 ? 6.145 -11.574 -36.390 1.00 89.06 216 GLN A C 1
ATOM 1552 O O . GLN A 1 216 ? 5.029 -11.087 -36.203 1.00 89.06 216 GLN A O 1
ATOM 1557 N N . SER A 1 217 ? 7.182 -10.864 -36.839 1.00 92.06 217 SER A N 1
ATOM 1558 C CA . SER A 1 217 ? 7.014 -9.530 -37.410 1.00 92.06 217 SER A CA 1
ATOM 1559 C C . SER A 1 217 ? 6.663 -9.641 -38.891 1.00 92.06 217 SER A C 1
ATOM 1561 O O . SER A 1 217 ? 7.064 -10.587 -39.573 1.00 92.06 217 SER A O 1
ATOM 1563 N N . TYR A 1 218 ? 5.895 -8.682 -39.393 1.00 88.62 218 TYR A N 1
ATOM 1564 C CA . TYR A 1 218 ? 5.566 -8.582 -40.809 1.00 88.62 218 TYR A CA 1
ATOM 1565 C C . TYR A 1 218 ? 5.423 -7.128 -41.227 1.00 88.62 218 TYR A C 1
ATOM 1567 O O . TYR A 1 218 ? 5.085 -6.271 -40.408 1.00 88.62 218 TYR A O 1
ATOM 1575 N N . SER A 1 219 ? 5.641 -6.874 -42.516 1.00 88.25 219 SER A N 1
ATOM 1576 C CA . SER A 1 219 ? 5.398 -5.562 -43.094 1.00 88.25 219 SER A CA 1
ATOM 1577 C C . SER A 1 219 ? 3.948 -5.403 -43.516 1.00 88.25 219 SER A C 1
ATOM 1579 O O . SER A 1 219 ? 3.438 -6.179 -44.329 1.00 88.25 219 SER A O 1
ATOM 1581 N N . THR A 1 220 ? 3.303 -4.371 -42.976 1.00 86.56 220 THR A N 1
ATOM 1582 C CA . THR A 1 220 ? 1.901 -4.031 -43.243 1.00 86.56 220 THR A CA 1
ATOM 1583 C C . THR A 1 220 ? 1.663 -3.543 -44.667 1.00 86.56 220 THR A C 1
ATOM 1585 O O . THR A 1 220 ? 0.517 -3.318 -45.018 1.00 86.56 220 THR A O 1
ATOM 1588 N N . THR A 1 221 ? 2.704 -3.385 -45.491 1.00 85.25 221 THR A N 1
ATOM 1589 C CA . THR A 1 221 ? 2.590 -3.059 -46.924 1.00 85.25 221 THR A CA 1
ATOM 1590 C C . THR A 1 221 ? 2.553 -4.297 -47.819 1.00 85.25 221 THR A C 1
ATOM 1592 O O . THR A 1 221 ? 2.154 -4.203 -48.973 1.00 85.25 221 THR A O 1
ATOM 1595 N N . SER A 1 222 ? 2.931 -5.471 -47.299 1.00 84.81 222 SER A N 1
ATOM 1596 C CA . SER A 1 222 ? 2.992 -6.723 -48.0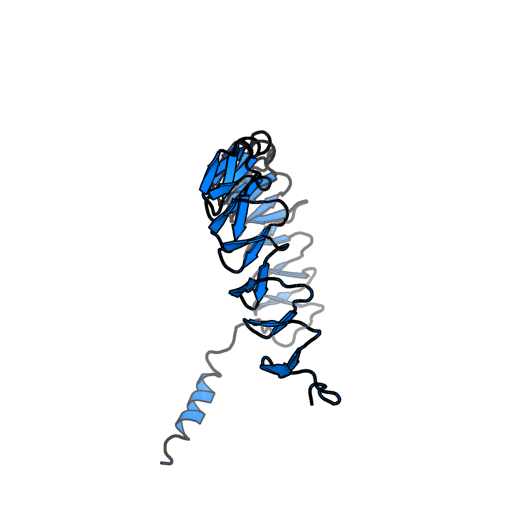73 1.00 84.81 222 SER A CA 1
ATOM 1597 C C . SER A 1 222 ? 2.082 -7.825 -47.538 1.00 84.81 222 SER A C 1
ATOM 1599 O O . SER A 1 222 ? 1.694 -8.728 -48.283 1.00 84.81 222 SER A O 1
ATOM 1601 N N . ARG A 1 223 ? 1.745 -7.792 -46.244 1.00 88.56 223 ARG A N 1
ATOM 1602 C CA . ARG A 1 223 ? 0.965 -8.838 -45.576 1.00 88.56 223 ARG A CA 1
ATOM 1603 C C . ARG A 1 223 ? -0.053 -8.242 -44.610 1.00 88.56 223 ARG A C 1
ATOM 1605 O O . ARG A 1 223 ? 0.126 -7.129 -44.131 1.00 88.56 223 ARG A O 1
ATOM 1612 N N . ILE A 1 224 ? -1.076 -9.029 -44.294 1.00 90.00 224 ILE A N 1
ATOM 1613 C CA . ILE A 1 224 ? -2.081 -8.772 -43.257 1.00 90.00 224 ILE A CA 1
ATOM 1614 C C . ILE A 1 224 ? -2.118 -9.950 -42.275 1.00 90.00 224 ILE A C 1
ATOM 1616 O O . ILE A 1 224 ? -1.886 -11.097 -42.668 1.00 90.00 224 ILE A O 1
ATOM 1620 N N . CYS A 1 225 ? -2.379 -9.674 -40.996 1.00 90.75 225 CYS A N 1
ATOM 1621 C CA . CYS A 1 225 ? -2.557 -10.699 -39.969 1.00 90.75 225 CYS A CA 1
ATOM 1622 C C . CYS A 1 225 ? -4.045 -10.976 -39.730 1.00 90.75 225 CYS A C 1
ATOM 1624 O O . CYS A 1 225 ? -4.746 -10.109 -39.215 1.00 90.75 225 CYS A O 1
ATOM 1626 N N . CYS A 1 226 ? -4.504 -12.191 -40.030 1.00 90.12 226 CYS A N 1
ATOM 1627 C CA . CYS A 1 226 ? -5.878 -12.633 -39.789 1.00 90.12 226 CYS A CA 1
ATOM 1628 C C . CYS A 1 226 ? -5.868 -13.827 -38.831 1.00 90.12 226 CYS A C 1
ATOM 1630 O O . CYS A 1 226 ? -5.240 -14.848 -39.113 1.00 90.12 226 CYS A O 1
ATOM 1632 N N . ASN A 1 227 ? -6.521 -13.697 -37.671 1.00 88.44 227 ASN A N 1
ATOM 1633 C CA . ASN A 1 227 ? -6.592 -14.750 -36.646 1.00 88.44 227 ASN A CA 1
ATOM 1634 C C . ASN A 1 227 ? -5.218 -15.365 -36.286 1.00 88.44 227 ASN A C 1
ATOM 1636 O O . ASN A 1 227 ? -5.078 -16.573 -36.113 1.00 88.44 227 ASN A O 1
ATOM 1640 N N . GLY A 1 228 ? -4.173 -14.530 -36.210 1.00 86.38 228 GLY A N 1
ATOM 1641 C CA . GLY A 1 228 ? -2.810 -14.963 -35.877 1.00 86.38 228 GLY A CA 1
ATOM 1642 C C . GLY A 1 228 ? -2.027 -15.618 -37.023 1.00 86.38 228 GLY A C 1
ATOM 1643 O O . GLY A 1 228 ? -0.920 -16.104 -36.790 1.00 86.38 228 GLY A O 1
ATOM 1644 N N . ARG A 1 229 ? -2.558 -15.617 -38.252 1.00 87.19 229 ARG A N 1
ATOM 1645 C CA . ARG A 1 229 ? -1.879 -16.094 -39.466 1.00 87.19 229 ARG A CA 1
ATOM 1646 C C . ARG A 1 229 ? -1.592 -14.950 -40.434 1.00 87.19 229 ARG A C 1
ATOM 1648 O O . ARG A 1 229 ? -2.412 -14.057 -40.611 1.00 87.19 229 ARG A O 1
ATOM 1655 N N . LEU A 1 230 ? -0.415 -14.994 -41.059 1.00 88.75 230 LEU A N 1
ATOM 1656 C CA . LEU A 1 230 ? -0.002 -14.026 -42.072 1.00 88.75 230 LEU A CA 1
ATOM 1657 C C . LEU A 1 230 ? -0.502 -14.433 -43.457 1.00 88.75 230 LEU A C 1
ATOM 1659 O O . LEU A 1 230 ? -0.263 -15.555 -43.899 1.00 88.75 230 LEU A O 1
ATOM 1663 N N . THR A 1 231 ? -1.102 -13.480 -44.158 1.00 85.88 231 THR A N 1
ATOM 1664 C CA . THR A 1 231 ? -1.608 -13.616 -45.531 1.00 85.88 231 THR A CA 1
ATOM 1665 C C . THR A 1 231 ? -1.051 -12.494 -46.400 1.00 85.88 231 THR A C 1
ATOM 1667 O O . THR A 1 231 ? -0.920 -11.364 -45.933 1.00 85.88 231 THR A O 1
ATOM 1670 N N . SER A 1 232 ? -0.697 -12.787 -47.653 1.00 84.19 232 SER A N 1
ATOM 1671 C CA . SER A 1 232 ? -0.213 -11.772 -48.601 1.00 84.19 232 SER A CA 1
ATOM 1672 C C . SER A 1 232 ? -1.339 -10.814 -48.998 1.00 84.19 232 SER A C 1
ATOM 1674 O O . SER A 1 232 ? -2.460 -11.254 -49.272 1.00 84.19 232 SER A O 1
ATOM 1676 N N . MET A 1 233 ? -1.043 -9.514 -49.057 1.00 72.44 233 MET A N 1
ATOM 1677 C CA . MET A 1 233 ? -1.991 -8.529 -49.576 1.00 72.44 233 MET A CA 1
ATOM 1678 C C . MET A 1 233 ? -2.069 -8.644 -51.101 1.00 72.44 233 MET A C 1
ATOM 1680 O O . MET A 1 233 ? -1.150 -8.255 -51.814 1.00 72.44 233 MET A O 1
ATOM 1684 N N . GLY A 1 234 ? -3.162 -9.231 -51.587 1.00 65.50 234 GLY A N 1
ATOM 1685 C CA . GLY A 1 234 ? -3.631 -9.110 -52.968 1.00 65.50 234 GLY A CA 1
ATOM 1686 C C . GLY A 1 234 ? -4.877 -8.221 -53.014 1.00 65.50 234 GLY A C 1
ATOM 1687 O O . GLY A 1 234 ? -5.459 -7.940 -51.967 1.00 65.50 234 GLY A O 1
ATOM 1688 N N . PHE A 1 235 ? -5.302 -7.812 -54.214 1.00 56.12 235 PHE A N 1
ATOM 1689 C CA . PHE A 1 235 ? -6.352 -6.809 -54.473 1.00 56.12 235 PHE A CA 1
ATOM 1690 C C . PHE A 1 235 ? -7.729 -7.032 -53.791 1.00 56.12 235 PHE A C 1
ATOM 1692 O O . PHE A 1 235 ? -8.552 -6.130 -53.850 1.00 56.12 235 PHE A O 1
ATOM 1699 N N . ASN A 1 236 ? -7.976 -8.163 -53.111 1.00 57.81 236 ASN A N 1
ATOM 1700 C CA . ASN A 1 236 ? -9.244 -8.491 -52.433 1.00 57.81 236 ASN A CA 1
ATOM 1701 C C . ASN A 1 236 ? -9.107 -9.039 -50.991 1.00 57.81 236 ASN A C 1
ATOM 1703 O O . ASN A 1 236 ? -10.081 -9.537 -50.433 1.00 57.81 236 ASN A O 1
ATOM 1707 N N . ASN A 1 237 ? -7.930 -8.983 -50.357 1.00 61.81 237 ASN A N 1
ATOM 1708 C CA . ASN A 1 237 ? -7.702 -9.694 -49.088 1.00 61.81 237 ASN A CA 1
ATOM 1709 C C . ASN A 1 237 ? -7.853 -8.787 -47.849 1.00 61.81 237 ASN A C 1
ATOM 1711 O O . ASN A 1 237 ? -6.855 -8.385 -47.251 1.00 61.81 237 ASN A O 1
ATOM 1715 N N . ALA A 1 238 ? -9.091 -8.507 -47.433 1.00 65.94 238 ALA A N 1
ATOM 1716 C CA . ALA A 1 238 ? -9.399 -8.142 -46.044 1.00 65.94 238 ALA A CA 1
ATOM 1717 C C . ALA A 1 238 ? -9.754 -9.417 -45.259 1.00 65.94 238 ALA A C 1
ATOM 1719 O O . ALA A 1 238 ? -10.247 -10.371 -45.857 1.00 65.94 238 ALA A O 1
ATOM 1720 N N . CYS A 1 239 ? -9.469 -9.468 -43.951 1.00 71.31 239 CYS A N 1
ATOM 1721 C CA . CYS A 1 239 ? -9.754 -10.651 -43.131 1.00 71.31 239 CYS A CA 1
ATOM 1722 C C . CYS A 1 239 ? -11.251 -10.998 -43.194 1.00 71.31 239 CYS A C 1
ATOM 1724 O O . CYS A 1 239 ? -12.061 -10.286 -42.602 1.00 71.31 239 CYS A O 1
ATOM 1726 N N . GLY A 1 240 ? -11.583 -12.051 -43.947 1.00 60.66 240 GLY A N 1
ATOM 1727 C CA . GLY A 1 240 ? -12.914 -12.654 -44.028 1.00 60.66 240 GLY A CA 1
ATOM 1728 C C . GLY A 1 240 ? -13.131 -13.695 -42.945 1.00 60.66 240 GLY A C 1
ATOM 1729 O O . GLY A 1 240 ? -12.140 -14.370 -42.573 1.00 60.66 240 GLY A O 1
#

pLDDT: mean 86.24, std 16.53, range [35.94, 97.75]

Organism: NCBI:txid31220

Sequence (240 aa):
MRAQLLVASLLLCVSLLLGQTSGQQCGAYNTRSQICCAGRLQSKGSDNACCGTQSYRTSSRICCAGRLQIKGSDNACCGTQSYRTSSRICCAGRLQIKGSDNACCGTQSYRTSSRICCAGRLQTKGSDNACCGTQSYRTSSRICCAGRLQSKGSDNACCGTQSYRTSSRICCAGRLQIKGSDNACCGTQSYRTSSRICCAGRLQSKGSDNACCGTQSYSTTSRICCNGRLTSMGFNNACG

InterPro domains:
  IPR055284 Galaxin-like [PTHR34490] (26-231)
  IPR056601 Galaxin-like repeats domain [PF24748] (28-147)

Radius of gyration: 34.33 Å; chains: 1; bounding box: 68×63×88 Å

Secondary structure (DSSP, 8-state):
--SSHHHHHHHHHHTTTS---------S--TTTEEEETTEEEE-TT--EEETTEEE-TTTEEEETTEEEE--TTEEEETTEEEETTTEEEETTEEEE-TT--EEETTEEE-TTTEEEETTEEEE--TTEEEETTEEEETTTEEEETTEEEE-TT--EEETTEEE-TTTEEEETTEEEE--TTEEEETTEEEETTTEEEETTEEEE--SS-EEETTEEE-TTTEEEETTEEEE--TT-S--

Foldseek 3Di:
DPPPPVVVVVVVVVCVPPPDPQDDDPDDDDPVQWDAASPAIDGCVQFDDYQHRDTDHPVFWDAAQSEIDGDDDAWDHQHRDIDRPVFWDAAQSEIDGCVQFDDHQHRDTDHPVFWDAAQSEIDGDDPQWDHQHRDIDHPVFWDAAQSEIDGCVQFDDYQHRDTDHPVFWDAACSEIDGDDPAWDHQHRDIDHPVFWDAAQSEIDGDDPAWDHLHRDT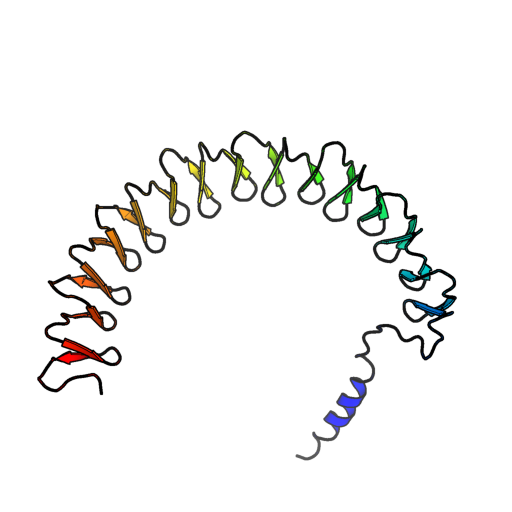DHPVFWDHAPSDIDGDDPDDDRD